Protein AF-A0A135Z8E8-F1 (afdb_monomer_lite)

Structure (mmCIF, N/CA/C/O backbone):
data_AF-A0A135Z8E8-F1
#
_entry.id   AF-A0A135Z8E8-F1
#
loop_
_atom_site.group_PDB
_atom_site.id
_atom_site.type_symbol
_atom_site.label_atom_id
_atom_site.label_alt_id
_atom_site.label_comp_id
_atom_site.label_asym_id
_atom_site.label_entity_id
_atom_site.label_seq_id
_atom_site.pdbx_PDB_ins_code
_atom_site.Cartn_x
_atom_site.Cartn_y
_atom_site.Cartn_z
_atom_site.occupancy
_atom_site.B_iso_or_equiv
_atom_site.auth_seq_id
_atom_site.auth_comp_id
_atom_site.auth_asym_id
_atom_site.auth_atom_id
_atom_site.pdbx_PDB_model_num
ATOM 1 N N . MET A 1 1 ? -2.891 31.749 -14.545 1.00 33.84 1 MET A N 1
ATOM 2 C CA . MET A 1 1 ? -2.845 30.980 -13.281 1.00 33.84 1 MET A CA 1
ATOM 3 C C . MET A 1 1 ? -4.262 30.615 -12.850 1.00 33.84 1 MET A C 1
ATOM 5 O O . MET A 1 1 ? -4.960 31.455 -12.297 1.00 33.84 1 MET A O 1
ATOM 9 N N . ARG A 1 2 ? -4.728 29.398 -13.160 1.00 31.88 2 ARG A N 1
ATOM 10 C CA . ARG A 1 2 ? -5.992 28.871 -12.621 1.00 31.88 2 ARG A CA 1
ATOM 11 C C . ARG A 1 2 ? -5.677 28.228 -11.269 1.00 31.88 2 ARG A C 1
ATOM 13 O O . ARG A 1 2 ? -4.929 27.262 -11.226 1.00 31.88 2 ARG A O 1
ATOM 20 N N . ARG A 1 3 ? -6.196 28.803 -10.180 1.00 38.38 3 ARG A N 1
ATOM 21 C CA . ARG A 1 3 ? -6.158 28.196 -8.841 1.00 38.38 3 ARG A CA 1
ATOM 22 C C . ARG A 1 3 ? -6.888 26.853 -8.917 1.00 38.38 3 ARG A C 1
ATOM 24 O O . ARG A 1 3 ? -8.058 26.842 -9.298 1.00 38.38 3 ARG A O 1
ATOM 31 N N . GLY A 1 4 ? -6.201 25.758 -8.598 1.00 36.84 4 GLY A N 1
ATOM 32 C CA . GLY A 1 4 ? -6.825 24.448 -8.431 1.00 36.84 4 GLY A CA 1
ATOM 33 C C . GLY A 1 4 ? -7.909 24.561 -7.365 1.00 36.84 4 GLY A C 1
ATOM 34 O O . GLY A 1 4 ? -7.619 24.856 -6.207 1.00 36.84 4 GLY A O 1
ATOM 35 N N . LYS A 1 5 ? -9.172 24.434 -7.773 1.00 39.34 5 LYS A N 1
ATOM 36 C CA . LYS A 1 5 ? -10.279 24.309 -6.830 1.00 39.34 5 LYS A CA 1
ATOM 37 C C . LYS A 1 5 ? -10.136 22.938 -6.173 1.00 39.34 5 LYS A C 1
ATOM 39 O O . LYS A 1 5 ? -10.144 21.933 -6.872 1.00 39.34 5 LYS A O 1
ATOM 44 N N . SER A 1 6 ? -9.967 22.926 -4.853 1.00 49.34 6 SER A N 1
ATOM 45 C CA . SER A 1 6 ? -10.049 21.709 -4.046 1.00 49.34 6 SER A CA 1
ATOM 46 C C . SER A 1 6 ? -11.418 21.065 -4.270 1.00 49.34 6 SER A C 1
ATOM 48 O O . SER A 1 6 ? -12.438 21.728 -4.068 1.00 49.34 6 SER A O 1
ATOM 50 N N . LEU A 1 7 ? -11.416 19.791 -4.676 1.00 50.12 7 LEU A N 1
ATOM 51 C CA . LEU A 1 7 ? -12.602 18.944 -4.877 1.00 50.12 7 LEU A CA 1
ATOM 52 C C . LEU A 1 7 ? -13.520 18.904 -3.643 1.00 50.12 7 LEU A C 1
ATOM 54 O O . LEU A 1 7 ? -14.707 18.633 -3.765 1.00 50.12 7 LEU A O 1
ATOM 58 N N . VAL A 1 8 ? -12.979 19.218 -2.464 1.00 50.31 8 VAL A N 1
ATOM 59 C CA . VAL A 1 8 ? -13.638 19.071 -1.163 1.00 50.31 8 VAL A CA 1
ATOM 60 C C . VAL A 1 8 ? -14.646 20.182 -0.866 1.00 50.31 8 VAL A C 1
ATOM 62 O O . VAL A 1 8 ? -15.613 19.958 -0.141 1.00 50.31 8 VAL A O 1
ATOM 65 N N . ARG A 1 9 ? -14.470 21.387 -1.429 1.00 47.66 9 ARG A N 1
ATOM 66 C CA . ARG A 1 9 ? -15.360 22.524 -1.112 1.00 47.66 9 ARG A CA 1
ATOM 67 C C . ARG A 1 9 ? -16.795 22.356 -1.614 1.00 47.66 9 ARG A C 1
ATOM 69 O O . ARG A 1 9 ? -17.671 23.036 -1.092 1.00 47.66 9 ARG A O 1
ATOM 76 N N . ASP A 1 10 ? -17.028 21.434 -2.542 1.00 46.59 10 ASP A N 1
ATOM 77 C CA . ASP A 1 10 ? -18.343 21.187 -3.137 1.00 46.59 10 ASP A CA 1
ATOM 78 C C . ASP A 1 10 ? -19.065 19.962 -2.513 1.00 46.59 10 ASP A C 1
ATOM 80 O O . ASP A 1 10 ? -20.157 19.612 -2.942 1.00 46.59 10 ASP A O 1
ATOM 84 N N . LEU A 1 11 ? -18.490 19.306 -1.487 1.00 51.59 11 LEU A N 1
ATOM 85 C CA . LEU A 1 11 ? -18.976 18.024 -0.925 1.00 51.59 11 LEU A CA 1
ATOM 86 C C . LEU A 1 11 ? -19.927 18.150 0.287 1.00 51.59 11 LEU A C 1
ATOM 88 O O . LEU A 1 11 ? -20.232 17.144 0.928 1.00 51.59 11 LEU A O 1
ATOM 92 N N . GLN A 1 12 ? -20.368 19.359 0.656 1.00 50.09 12 GLN A N 1
ATOM 93 C CA . GLN A 1 12 ? -21.087 19.600 1.921 1.00 50.09 12 GLN A CA 1
ATOM 94 C C . GLN A 1 12 ? -22.598 19.275 1.926 1.00 50.09 12 GLN A C 1
ATOM 96 O O . GLN A 1 12 ? -23.215 19.434 2.978 1.00 50.09 12 GLN A O 1
ATOM 101 N N . ASP A 1 13 ? -23.198 18.770 0.840 1.00 45.06 13 ASP A N 1
ATOM 102 C CA . ASP A 1 13 ? -24.634 18.434 0.823 1.00 45.06 13 ASP A CA 1
ATOM 103 C C . ASP A 1 13 ? -24.931 16.963 1.178 1.00 45.06 13 ASP A C 1
ATOM 105 O O . ASP A 1 13 ? -24.447 16.004 0.572 1.00 45.06 13 ASP A O 1
ATOM 109 N N . SER A 1 14 ? -25.768 16.783 2.200 1.00 52.03 14 SER A N 1
ATOM 110 C CA . SER A 1 14 ? -25.918 15.574 3.026 1.00 52.03 14 SER A CA 1
ATOM 111 C C . SER A 1 14 ? -26.759 14.433 2.428 1.00 52.03 14 SER A C 1
ATOM 113 O O . SER A 1 14 ? -27.106 13.488 3.135 1.00 52.03 14 SER A O 1
ATOM 115 N N . SER A 1 15 ? -27.021 14.455 1.119 1.00 45.88 15 SER A N 1
ATOM 116 C CA . SER A 1 15 ? -27.535 13.290 0.369 1.00 45.88 15 SER A CA 1
ATOM 117 C C . SER A 1 15 ? -26.635 12.887 -0.809 1.00 45.88 15 SER A C 1
ATOM 119 O O . SER A 1 15 ? -26.524 11.697 -1.098 1.00 45.88 15 SER A O 1
ATOM 121 N N . ASP A 1 16 ? -25.882 13.840 -1.372 1.00 50.56 16 ASP A N 1
ATOM 122 C CA . ASP A 1 16 ? -24.877 13.635 -2.428 1.00 50.56 16 ASP A CA 1
ATOM 123 C C . ASP A 1 16 ? -23.461 13.360 -1.887 1.00 50.56 16 ASP A C 1
ATOM 125 O O . ASP A 1 16 ? -22.591 12.880 -2.617 1.00 50.56 16 ASP A O 1
ATOM 129 N N . GLY A 1 17 ? -23.217 13.607 -0.594 1.00 55.50 17 GLY A N 1
ATOM 130 C CA . GLY A 1 17 ? -21.894 13.473 0.021 1.00 55.50 17 GLY A CA 1
ATOM 131 C C . GLY A 1 17 ? -21.268 12.080 -0.118 1.00 55.50 17 GLY A C 1
ATOM 132 O O . GLY A 1 17 ? -20.072 11.974 -0.372 1.00 55.50 17 GLY A O 1
ATOM 133 N N . THR A 1 18 ? -22.049 10.995 -0.031 1.00 68.44 18 THR A N 1
ATOM 134 C CA . THR A 1 18 ? -21.515 9.623 -0.198 1.00 68.44 18 THR A CA 1
ATOM 135 C C . THR A 1 18 ? -21.112 9.325 -1.639 1.00 68.44 18 THR A C 1
ATOM 137 O O . THR A 1 18 ? -20.017 8.819 -1.865 1.00 68.44 18 THR A O 1
ATOM 140 N N . ALA A 1 19 ? -21.939 9.696 -2.621 1.00 78.19 19 ALA A N 1
ATOM 141 C CA . ALA A 1 19 ? -21.622 9.533 -4.040 1.00 78.19 19 ALA A CA 1
ATOM 142 C C . ALA A 1 19 ? -20.406 10.378 -4.449 1.00 78.19 19 ALA A C 1
ATOM 144 O O . ALA A 1 19 ? -19.576 9.957 -5.256 1.00 78.19 19 ALA A O 1
ATOM 145 N N . ALA A 1 20 ? -20.275 11.566 -3.868 1.00 80.94 20 ALA A N 1
ATOM 146 C CA . ALA A 1 20 ? -19.188 12.470 -4.174 1.00 80.94 20 ALA A CA 1
ATOM 147 C C . ALA A 1 20 ? -17.855 12.014 -3.543 1.00 80.94 20 ALA A C 1
ATOM 149 O O . ALA A 1 20 ? -16.837 11.996 -4.239 1.00 80.94 20 ALA A O 1
ATOM 150 N N . TYR A 1 21 ? -17.858 11.521 -2.296 1.00 86.44 21 TYR A N 1
ATOM 151 C CA . TYR A 1 21 ? -16.686 10.850 -1.715 1.00 86.44 21 TYR A CA 1
ATOM 152 C C . TYR A 1 21 ? -16.343 9.534 -2.425 1.00 86.44 21 TYR A C 1
ATOM 154 O O . TYR A 1 21 ? -15.168 9.233 -2.621 1.00 86.44 21 TYR A O 1
ATOM 162 N N . ASP A 1 22 ? -17.340 8.773 -2.879 1.00 86.12 22 ASP A N 1
ATOM 163 C CA . ASP A 1 22 ? -17.128 7.571 -3.690 1.00 86.12 22 ASP A CA 1
ATOM 164 C C . ASP A 1 22 ? -16.413 7.891 -5.005 1.00 86.12 22 ASP A C 1
ATOM 166 O O . ASP A 1 22 ? -15.462 7.202 -5.387 1.00 86.12 22 ASP A O 1
ATOM 170 N N . ASN A 1 23 ? -16.841 8.955 -5.686 1.00 88.38 23 ASN A N 1
ATOM 171 C CA . ASN A 1 23 ? -16.194 9.439 -6.899 1.00 88.38 23 ASN A CA 1
ATOM 172 C C . ASN A 1 23 ? -14.773 9.933 -6.614 1.00 88.38 23 ASN A C 1
ATOM 174 O O . ASN A 1 23 ? -13.852 9.580 -7.349 1.00 88.38 23 ASN A O 1
ATOM 178 N N . ALA A 1 24 ? -14.570 10.688 -5.534 1.00 89.75 24 ALA A N 1
ATOM 179 C CA . ALA A 1 24 ? -13.242 11.137 -5.126 1.00 89.75 24 ALA A CA 1
ATOM 180 C C . ALA A 1 24 ? -12.312 9.950 -4.806 1.00 89.75 24 ALA A C 1
ATOM 182 O O . ALA A 1 24 ? -11.177 9.920 -5.273 1.00 89.75 24 ALA A O 1
ATOM 183 N N . ALA A 1 25 ? -12.805 8.904 -4.136 1.00 92.06 25 ALA A N 1
ATOM 184 C CA . ALA A 1 25 ? -12.046 7.675 -3.901 1.00 92.06 25 ALA A CA 1
ATOM 185 C C . ALA A 1 25 ? -11.690 6.941 -5.209 1.00 92.06 25 ALA A C 1
ATOM 187 O O . ALA A 1 25 ? -10.600 6.382 -5.345 1.00 92.06 25 ALA A O 1
ATOM 188 N N . LEU A 1 26 ? -12.580 6.945 -6.208 1.0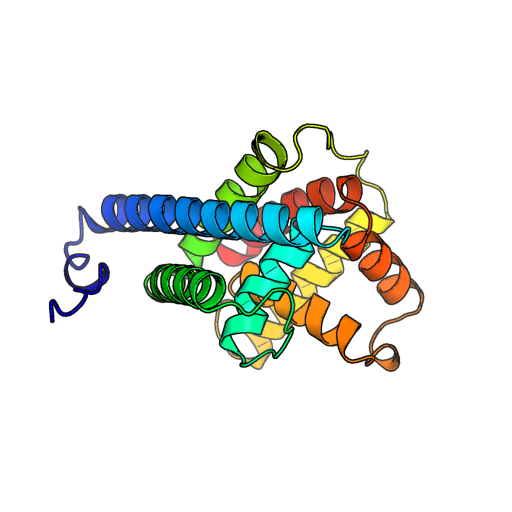0 91.75 26 LEU A N 1
ATOM 189 C CA . LEU A 1 26 ? -12.280 6.393 -7.534 1.00 91.75 26 LEU A CA 1
ATOM 190 C C . LEU A 1 26 ? -11.184 7.180 -8.264 1.00 91.75 26 LEU A C 1
ATOM 192 O O . LEU A 1 26 ? -10.358 6.557 -8.941 1.00 91.75 26 LEU A O 1
ATOM 196 N N . VAL A 1 27 ? -11.187 8.511 -8.132 1.00 91.56 27 VAL A N 1
ATOM 197 C CA . VAL A 1 27 ? -10.158 9.405 -8.684 1.00 91.56 27 VAL A CA 1
ATOM 198 C C . VAL A 1 27 ? -8.823 9.170 -7.982 1.00 91.56 27 VAL A C 1
ATOM 200 O O . VAL A 1 27 ? -7.858 8.836 -8.662 1.00 91.56 27 VAL A O 1
ATOM 203 N N . ALA A 1 28 ? -8.787 9.173 -6.648 1.00 92.62 28 ALA A N 1
ATOM 204 C CA . ALA A 1 28 ? -7.579 8.865 -5.882 1.00 92.62 28 ALA A CA 1
ATOM 205 C C . ALA A 1 28 ? -7.006 7.482 -6.251 1.00 92.62 28 ALA A C 1
ATOM 207 O O . ALA A 1 28 ? -5.808 7.317 -6.463 1.00 92.62 28 ALA A O 1
ATOM 208 N N . ALA A 1 29 ? -7.861 6.469 -6.433 1.00 93.75 29 ALA A N 1
ATOM 209 C CA . ALA A 1 29 ? -7.421 5.142 -6.869 1.00 93.75 29 ALA A CA 1
ATOM 210 C C . ALA A 1 29 ? -6.918 5.108 -8.323 1.00 93.75 29 ALA A C 1
ATOM 212 O O . ALA A 1 29 ? -6.194 4.186 -8.704 1.00 93.75 29 ALA A O 1
ATOM 213 N N . LYS A 1 30 ? -7.347 6.042 -9.178 1.00 92.81 30 LYS A N 1
ATOM 214 C CA . LYS A 1 30 ? -6.798 6.204 -10.529 1.00 92.81 30 LYS A CA 1
ATOM 215 C C . LYS A 1 30 ? -5.418 6.853 -10.452 1.00 92.81 30 LYS A C 1
ATOM 217 O O . LYS A 1 30 ? -4.498 6.338 -11.076 1.00 92.81 30 LYS A O 1
ATOM 222 N N . ASP A 1 31 ? -5.276 7.895 -9.650 1.00 91.69 31 ASP A N 1
ATOM 223 C CA . ASP A 1 31 ? -4.019 8.617 -9.459 1.00 91.69 31 ASP A CA 1
ATOM 224 C C . ASP A 1 31 ? -2.943 7.725 -8.817 1.00 91.69 31 ASP A C 1
ATOM 226 O O . ASP A 1 31 ? -1.803 7.699 -9.273 1.00 91.69 31 ASP A O 1
ATOM 230 N N . ALA A 1 32 ? -3.318 6.871 -7.858 1.00 93.50 32 ALA A N 1
ATOM 231 C CA . ALA A 1 32 ? -2.431 5.838 -7.311 1.00 93.50 32 ALA A CA 1
ATOM 232 C C . ALA A 1 32 ? -1.933 4.850 -8.377 1.00 93.50 32 ALA A C 1
ATOM 234 O O . ALA A 1 32 ? -0.792 4.392 -8.330 1.00 93.50 32 ALA A O 1
ATOM 235 N N . MET A 1 33 ? -2.774 4.524 -9.362 1.00 94.94 33 MET A N 1
ATOM 236 C CA . MET A 1 33 ? -2.390 3.651 -10.473 1.00 94.94 33 MET A CA 1
ATOM 237 C C . MET A 1 33 ? -1.537 4.364 -11.524 1.00 94.94 33 MET A C 1
ATOM 239 O O . MET A 1 33 ? -0.687 3.725 -12.144 1.00 94.94 33 MET A O 1
ATOM 243 N N . GLU A 1 34 ? -1.750 5.661 -11.730 1.00 93.44 34 GLU A N 1
ATOM 244 C CA . GLU A 1 34 ? -0.889 6.501 -12.565 1.00 93.44 34 GLU A CA 1
ATOM 245 C C . GLU A 1 34 ? 0.517 6.573 -11.962 1.00 93.44 34 GLU A C 1
ATOM 247 O O . GLU A 1 34 ? 1.488 6.244 -12.642 1.00 93.44 34 GLU A O 1
ATOM 252 N N . PHE A 1 35 ? 0.613 6.830 -10.653 1.00 92.06 35 PHE A N 1
ATOM 253 C CA . PHE A 1 35 ? 1.878 6.779 -9.921 1.00 92.06 35 PHE A CA 1
ATOM 254 C C . PHE A 1 35 ? 2.548 5.402 -10.020 1.00 92.06 35 PHE A C 1
ATOM 256 O O . PHE A 1 35 ? 3.727 5.306 -10.342 1.00 92.06 35 PHE A O 1
ATOM 263 N N . ALA A 1 36 ? 1.799 4.314 -9.819 1.00 94.19 36 ALA A N 1
ATOM 264 C CA . ALA A 1 36 ? 2.328 2.955 -9.953 1.00 94.19 36 ALA A CA 1
ATOM 265 C C . ALA A 1 36 ? 2.892 2.649 -11.346 1.00 94.19 36 ALA A C 1
ATOM 267 O O . ALA A 1 36 ? 3.912 1.971 -11.461 1.00 94.19 36 ALA A O 1
ATOM 268 N N . SER A 1 37 ? 2.220 3.134 -12.392 1.00 94.50 37 SER A N 1
ATOM 269 C CA . SER A 1 37 ? 2.663 2.959 -13.779 1.00 94.50 37 SER A CA 1
ATOM 270 C C . SER A 1 37 ? 3.961 3.721 -14.020 1.00 94.50 37 SER A C 1
ATOM 272 O O . SER A 1 37 ? 4.917 3.151 -14.535 1.00 94.50 37 SER A O 1
ATOM 274 N N . TYR A 1 38 ? 4.027 4.965 -13.540 1.00 91.88 38 TYR A N 1
ATOM 275 C CA . TYR A 1 38 ? 5.238 5.773 -13.594 1.00 91.88 38 TYR A CA 1
ATOM 276 C C . TYR A 1 38 ? 6.418 5.090 -12.877 1.00 91.88 38 TYR A C 1
ATOM 278 O O . TYR A 1 38 ? 7.497 4.949 -13.451 1.00 91.88 38 TYR A O 1
ATOM 286 N N . ILE A 1 39 ? 6.213 4.605 -11.644 1.00 91.19 39 ILE A N 1
ATOM 287 C CA . ILE A 1 39 ? 7.252 3.899 -10.877 1.00 91.19 39 ILE A CA 1
ATOM 288 C C . ILE A 1 39 ? 7.733 2.652 -11.615 1.00 91.19 39 ILE A C 1
ATOM 290 O O . ILE A 1 39 ? 8.938 2.429 -11.700 1.00 91.19 39 ILE A O 1
ATOM 294 N N . LYS A 1 40 ? 6.814 1.855 -12.175 1.00 93.19 40 LYS A N 1
ATOM 295 C CA . LYS A 1 40 ? 7.177 0.698 -12.999 1.00 93.19 40 LYS A CA 1
ATOM 296 C C . LYS A 1 40 ? 8.103 1.117 -14.140 1.00 93.19 40 LYS A C 1
ATOM 298 O O . LYS A 1 40 ? 9.164 0.519 -14.287 1.00 93.19 40 LYS A O 1
ATOM 303 N N . ASP A 1 41 ? 7.727 2.129 -14.915 1.00 92.38 41 ASP A N 1
ATOM 304 C CA . ASP A 1 41 ? 8.478 2.518 -16.110 1.00 92.38 41 ASP A CA 1
ATOM 305 C C . ASP A 1 41 ? 9.883 3.039 -15.751 1.00 92.38 41 ASP A C 1
ATOM 307 O O . ASP A 1 41 ? 10.865 2.656 -16.389 1.00 92.38 41 ASP A O 1
ATOM 311 N N . VAL A 1 42 ? 10.011 3.836 -14.683 1.00 89.06 42 VAL A N 1
ATOM 312 C CA . VAL A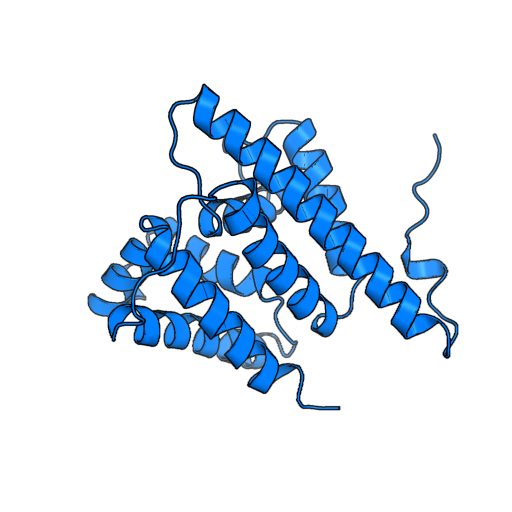 1 42 ? 11.316 4.299 -14.168 1.00 89.06 42 VAL A CA 1
ATOM 313 C C . VAL A 1 42 ? 12.182 3.135 -13.689 1.00 89.06 42 VAL A C 1
ATOM 315 O O . VAL A 1 42 ? 13.375 3.066 -14.008 1.00 89.06 42 VAL A O 1
ATOM 318 N N . CYS A 1 43 ? 11.600 2.211 -12.924 1.00 90.12 43 CYS A N 1
ATOM 319 C CA . CYS A 1 43 ? 12.313 1.045 -12.420 1.00 90.12 43 CYS A CA 1
ATOM 320 C C . CYS A 1 43 ? 12.752 0.113 -13.556 1.00 90.12 43 CYS A C 1
ATOM 322 O O . CYS A 1 43 ? 13.889 -0.349 -13.540 1.00 90.12 43 CYS A O 1
ATOM 324 N N . GLU A 1 44 ? 11.913 -0.118 -14.568 1.00 91.75 44 GLU A N 1
ATOM 325 C CA . GLU A 1 44 ? 12.270 -0.918 -15.745 1.00 91.75 44 GLU A CA 1
ATOM 326 C C . GLU A 1 44 ? 13.423 -0.286 -16.534 1.00 91.75 44 GLU A C 1
ATOM 328 O O . GLU A 1 44 ? 14.383 -0.978 -16.873 1.00 91.75 44 GLU A O 1
ATOM 333 N N . GLN A 1 45 ? 13.386 1.032 -16.763 1.00 90.44 45 GLN A N 1
ATOM 334 C CA . GLN A 1 45 ? 14.471 1.757 -17.439 1.00 90.44 45 GLN A CA 1
ATOM 335 C C . GLN A 1 45 ? 15.793 1.701 -16.663 1.00 90.44 45 GLN A C 1
ATOM 337 O O . GLN A 1 45 ? 16.868 1.705 -17.263 1.00 90.44 45 GLN A O 1
ATOM 342 N N . SER A 1 46 ? 15.710 1.619 -15.334 1.00 87.75 46 SER A N 1
ATOM 343 C CA . SER A 1 46 ? 16.864 1.599 -14.428 1.00 87.75 46 SER A CA 1
ATOM 344 C C . SER A 1 46 ? 17.277 0.186 -13.996 1.00 87.75 46 SER A C 1
ATOM 346 O O . SER A 1 46 ? 18.182 0.040 -13.176 1.00 87.75 46 SER A O 1
ATOM 348 N N . ASN A 1 47 ? 16.626 -0.860 -14.524 1.00 88.56 47 ASN A N 1
ATOM 349 C CA . ASN A 1 47 ? 16.810 -2.261 -14.123 1.00 88.56 47 ASN A CA 1
ATOM 350 C C . ASN A 1 47 ? 16.696 -2.481 -12.597 1.00 88.56 47 ASN A C 1
ATOM 352 O O . ASN A 1 47 ? 17.460 -3.232 -11.986 1.00 88.56 47 ASN A O 1
ATOM 356 N N . MET A 1 48 ? 15.744 -1.790 -11.975 1.00 88.25 48 MET A N 1
ATOM 357 C CA . MET A 1 48 ? 15.435 -1.867 -10.553 1.00 88.25 48 MET A CA 1
ATOM 358 C C . MET A 1 48 ? 14.161 -2.687 -10.318 1.00 88.25 48 MET A C 1
ATOM 360 O O . MET A 1 48 ? 13.244 -2.666 -11.142 1.00 88.25 48 MET A O 1
ATOM 364 N N . PRO A 1 49 ? 14.057 -3.399 -9.182 1.00 89.38 49 PRO A N 1
ATOM 365 C CA . PRO A 1 49 ? 12.818 -4.066 -8.818 1.00 89.38 49 PRO A CA 1
ATOM 366 C C . PRO A 1 49 ? 11.721 -3.038 -8.521 1.00 89.38 49 PRO A C 1
ATOM 368 O O . PRO A 1 49 ? 11.964 -2.026 -7.866 1.00 89.38 49 PRO A O 1
ATOM 371 N N . TYR A 1 50 ? 10.496 -3.340 -8.946 1.00 91.88 50 TYR A N 1
ATOM 372 C CA . TYR A 1 50 ? 9.295 -2.591 -8.591 1.00 91.88 50 TYR A CA 1
ATOM 373 C C . TYR A 1 50 ? 8.233 -3.540 -8.043 1.00 91.88 50 TYR A C 1
ATOM 375 O O . TYR A 1 50 ? 8.137 -4.697 -8.456 1.00 91.88 50 TYR A O 1
ATOM 383 N N . ASN A 1 51 ? 7.454 -3.060 -7.076 1.00 94.44 51 ASN A N 1
ATOM 384 C CA . ASN A 1 51 ? 6.372 -3.823 -6.468 1.00 94.44 51 ASN A CA 1
ATOM 385 C C . ASN A 1 51 ? 5.371 -2.910 -5.739 1.00 94.44 51 ASN A C 1
ATOM 387 O O . ASN A 1 51 ? 5.605 -1.704 -5.599 1.00 94.44 51 ASN A O 1
ATOM 391 N N . ALA A 1 52 ? 4.239 -3.466 -5.300 1.00 95.00 52 ALA A N 1
ATOM 392 C CA . ALA A 1 52 ? 3.140 -2.681 -4.733 1.00 95.00 52 ALA A CA 1
ATOM 393 C C . ALA A 1 52 ? 3.553 -1.964 -3.440 1.00 95.00 52 ALA A C 1
ATOM 395 O O . ALA A 1 52 ? 3.231 -0.793 -3.247 1.00 95.00 52 ALA A O 1
ATOM 396 N N . VAL A 1 53 ? 4.310 -2.646 -2.577 1.00 94.94 53 VAL A N 1
ATOM 397 C CA . VAL A 1 53 ? 4.765 -2.101 -1.290 1.00 94.94 53 VAL A CA 1
ATOM 398 C C . VAL A 1 53 ? 5.766 -0.968 -1.496 1.00 94.94 53 VAL A C 1
ATOM 400 O O . VAL A 1 53 ? 5.617 0.092 -0.895 1.00 94.94 53 VAL A O 1
ATOM 403 N N . LEU A 1 54 ? 6.734 -1.150 -2.399 1.00 91.69 54 LEU A N 1
ATOM 404 C CA . LEU A 1 54 ? 7.674 -0.102 -2.794 1.00 91.69 54 LEU A CA 1
ATOM 405 C C . LEU A 1 54 ? 6.939 1.107 -3.379 1.00 91.69 54 LEU A C 1
ATOM 407 O O . LEU A 1 54 ? 7.263 2.237 -3.036 1.00 91.69 54 LEU A O 1
ATOM 411 N N . THR A 1 55 ? 5.922 0.876 -4.212 1.00 92.69 55 THR A N 1
ATOM 412 C CA . THR A 1 55 ? 5.101 1.954 -4.783 1.00 92.69 55 THR A CA 1
ATOM 413 C C . THR A 1 55 ? 4.450 2.792 -3.681 1.00 92.69 55 THR A C 1
ATOM 415 O O . THR A 1 55 ? 4.550 4.015 -3.702 1.00 92.69 55 THR A O 1
ATOM 418 N N . VAL A 1 56 ? 3.832 2.147 -2.685 1.00 92.31 56 VAL A N 1
ATOM 419 C CA . VAL A 1 56 ? 3.209 2.840 -1.543 1.00 92.31 56 VAL A CA 1
ATOM 420 C C . VAL A 1 56 ? 4.248 3.564 -0.686 1.00 92.31 56 VAL A C 1
ATOM 422 O O . VAL A 1 56 ? 4.013 4.694 -0.267 1.00 92.31 56 VAL A O 1
ATOM 425 N N . TYR A 1 57 ? 5.403 2.941 -0.442 1.00 91.12 57 TYR A N 1
ATOM 426 C CA . TYR A 1 57 ? 6.496 3.569 0.296 1.00 91.12 57 TYR A CA 1
ATOM 427 C C . TYR A 1 57 ? 6.982 4.848 -0.398 1.00 91.12 57 TYR A C 1
ATOM 429 O O . TYR A 1 57 ? 7.021 5.903 0.230 1.00 91.12 57 TYR A O 1
ATOM 437 N N . LEU A 1 58 ? 7.295 4.769 -1.694 1.00 87.44 58 LEU A N 1
ATOM 438 C CA . LEU A 1 58 ? 7.817 5.893 -2.475 1.00 87.44 58 LEU A CA 1
ATOM 439 C C . LEU A 1 58 ? 6.806 7.029 -2.604 1.00 87.44 58 LEU A C 1
ATOM 441 O O . LEU A 1 58 ? 7.193 8.191 -2.533 1.00 87.44 58 LEU A O 1
ATOM 445 N N . MET A 1 59 ? 5.522 6.696 -2.744 1.00 86.00 59 MET A N 1
ATOM 446 C CA . MET A 1 59 ? 4.440 7.678 -2.785 1.00 86.00 59 MET A CA 1
ATOM 447 C C . MET A 1 59 ? 4.485 8.610 -1.569 1.00 86.00 59 MET A C 1
ATOM 449 O O . MET A 1 59 ? 4.408 9.825 -1.727 1.00 86.00 59 MET A O 1
ATOM 453 N N . THR A 1 60 ? 4.657 8.050 -0.370 1.00 81.75 60 THR A N 1
ATOM 454 C CA . THR A 1 60 ? 4.704 8.827 0.875 1.00 81.75 60 THR A CA 1
ATOM 455 C C . THR A 1 60 ? 6.086 9.445 1.123 1.00 81.75 60 THR A C 1
ATOM 457 O O . THR A 1 60 ? 6.186 10.587 1.566 1.00 81.75 60 THR A O 1
ATOM 460 N N . GLU A 1 61 ? 7.168 8.731 0.802 1.00 83.19 61 GLU A N 1
ATOM 461 C CA . GLU A 1 61 ? 8.548 9.199 1.003 1.00 83.19 61 GLU A CA 1
ATOM 462 C C . GLU A 1 61 ? 8.878 10.438 0.150 1.00 83.19 61 GLU A C 1
ATOM 464 O O . GLU A 1 61 ? 9.560 11.355 0.615 1.00 83.19 61 GLU A O 1
ATOM 469 N N . MET A 1 62 ? 8.352 10.522 -1.077 1.00 77.50 62 MET A N 1
ATOM 470 C CA . MET A 1 62 ? 8.542 11.689 -1.951 1.00 77.50 62 MET A CA 1
ATOM 471 C C . MET A 1 62 ? 7.986 12.986 -1.353 1.00 77.50 62 MET A C 1
ATOM 473 O O . MET A 1 62 ? 8.539 14.060 -1.595 1.00 77.50 62 MET A O 1
ATOM 477 N N . LEU A 1 63 ? 6.923 12.895 -0.555 1.00 68.62 63 LEU A N 1
ATOM 478 C CA . LEU A 1 63 ? 6.305 14.040 0.119 1.00 68.62 63 LEU A CA 1
ATOM 479 C C . LEU A 1 63 ? 7.131 14.490 1.322 1.00 68.62 63 LEU A C 1
ATOM 481 O O . LEU A 1 63 ? 7.214 15.679 1.615 1.00 68.62 63 LEU A O 1
ATOM 485 N N . ASN A 1 64 ? 7.792 13.538 1.981 1.00 69.94 64 ASN A N 1
ATOM 486 C CA . ASN A 1 64 ? 8.646 13.782 3.140 1.00 69.94 64 ASN A CA 1
ATOM 487 C C . ASN A 1 64 ? 10.047 14.295 2.760 1.00 69.94 64 ASN A C 1
ATOM 489 O O . ASN A 1 64 ? 10.933 14.371 3.610 1.00 69.94 64 ASN A O 1
ATOM 493 N N . GLY A 1 65 ? 10.256 14.679 1.496 1.00 64.75 65 GLY A N 1
ATOM 494 C CA . GLY A 1 65 ? 11.525 15.228 1.019 1.00 64.75 65 GLY A CA 1
ATOM 495 C C . GLY A 1 65 ? 12.590 14.171 0.720 1.00 64.75 65 GLY A C 1
ATOM 496 O O . GLY A 1 65 ? 13.775 14.507 0.678 1.00 64.75 65 GLY A O 1
ATOM 497 N N . GLY A 1 66 ? 12.188 12.915 0.492 1.00 63.72 66 GLY A N 1
ATOM 498 C CA . GLY A 1 66 ? 13.082 11.851 0.046 1.00 63.72 66 GLY A CA 1
ATOM 499 C C . GLY A 1 66 ? 13.820 12.213 -1.252 1.00 63.72 66 GLY A C 1
ATOM 500 O O . GLY A 1 66 ? 13.221 12.612 -2.256 1.00 63.72 66 GLY A O 1
ATOM 501 N N . ASN A 1 67 ? 15.145 12.064 -1.240 1.00 58.50 67 ASN A N 1
ATOM 502 C CA . ASN A 1 67 ? 16.048 12.475 -2.324 1.00 58.50 67 ASN A CA 1
ATOM 503 C C . ASN A 1 67 ? 16.556 11.291 -3.170 1.00 58.50 67 ASN A C 1
ATOM 505 O O . ASN A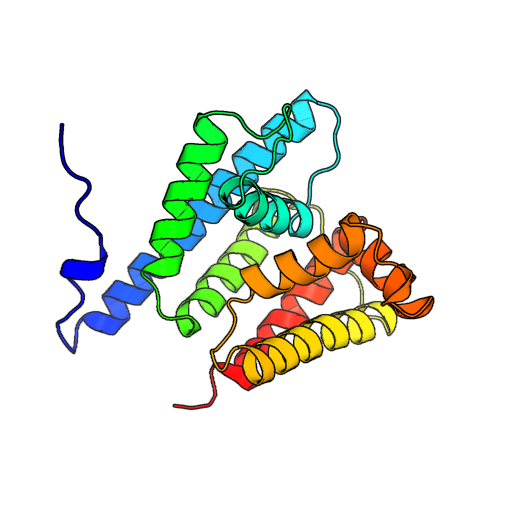 1 67 ? 17.730 11.255 -3.542 1.00 58.50 67 ASN A O 1
ATOM 509 N N . ASP A 1 68 ? 15.695 10.323 -3.497 1.00 63.91 68 ASP A N 1
ATOM 510 C CA . ASP A 1 68 ? 16.064 9.296 -4.477 1.00 63.91 68 ASP A CA 1
ATOM 511 C C . ASP A 1 68 ? 16.145 9.925 -5.878 1.00 63.91 68 ASP A C 1
ATOM 513 O O . ASP A 1 68 ? 15.131 10.202 -6.512 1.00 63.91 68 ASP A O 1
ATOM 517 N N . GLN A 1 69 ? 17.360 10.196 -6.359 1.00 59.50 69 GLN A N 1
ATOM 518 C CA . GLN A 1 69 ? 17.582 10.908 -7.623 1.00 59.50 69 GLN A CA 1
ATOM 519 C C . GLN A 1 69 ? 17.051 10.162 -8.852 1.00 59.50 69 GLN A C 1
ATOM 521 O O . GLN A 1 69 ? 16.810 10.800 -9.875 1.00 59.50 69 GLN A O 1
ATOM 526 N N . VAL A 1 70 ? 16.866 8.840 -8.765 1.00 59.03 70 VAL A N 1
ATOM 527 C CA . VAL A 1 70 ? 16.366 8.030 -9.883 1.00 59.03 70 VAL A CA 1
ATOM 528 C C . VAL A 1 70 ? 14.853 8.182 -10.021 1.00 59.03 70 VAL A C 1
ATOM 530 O O . VAL A 1 70 ? 14.326 8.186 -11.131 1.00 59.03 70 VAL A O 1
ATOM 533 N N . ILE A 1 71 ? 14.148 8.353 -8.901 1.00 67.62 71 ILE A N 1
ATOM 534 C CA . ILE A 1 71 ? 12.685 8.279 -8.859 1.00 67.62 71 ILE A CA 1
ATOM 535 C C . ILE A 1 71 ? 12.043 9.657 -8.606 1.00 67.62 71 ILE A C 1
ATOM 537 O O . ILE A 1 71 ? 10.950 9.932 -9.100 1.00 67.62 71 ILE A O 1
ATOM 541 N N . SER A 1 72 ? 12.729 10.568 -7.912 1.00 68.69 72 SER A N 1
ATOM 542 C CA . SER A 1 72 ? 12.238 11.897 -7.511 1.00 68.69 72 SER A CA 1
ATOM 543 C C . SER A 1 72 ? 12.294 12.947 -8.635 1.00 68.69 72 SER A C 1
ATOM 545 O O . SER A 1 72 ? 12.826 14.047 -8.448 1.00 68.69 72 SER A O 1
ATOM 547 N N . THR A 1 73 ? 11.724 12.638 -9.802 1.00 76.19 73 THR A N 1
ATOM 548 C CA . THR A 1 73 ? 11.550 13.610 -10.897 1.00 76.19 73 THR A CA 1
ATOM 549 C C . THR A 1 73 ? 10.435 14.621 -10.575 1.00 76.19 73 THR A C 1
ATOM 551 O O . THR A 1 73 ? 9.600 14.366 -9.701 1.00 76.19 73 THR A O 1
ATOM 554 N N . PRO A 1 74 ? 10.378 15.779 -11.265 1.00 80.88 74 PRO A N 1
ATOM 555 C CA . PRO A 1 74 ? 9.270 16.724 -11.108 1.00 80.88 74 PRO A CA 1
ATOM 556 C C . PRO A 1 74 ? 7.899 16.098 -11.395 1.00 80.88 74 PRO A C 1
ATOM 558 O O . PRO A 1 74 ? 6.957 16.335 -10.652 1.00 80.88 74 PRO A O 1
ATOM 561 N N . GLU A 1 75 ? 7.806 15.248 -12.419 1.00 81.38 75 GLU A N 1
ATOM 562 C CA . GLU A 1 75 ? 6.562 14.565 -12.790 1.00 81.38 75 GLU A CA 1
ATOM 563 C C . GLU A 1 75 ? 6.105 13.587 -11.699 1.00 81.38 75 GLU A C 1
ATOM 565 O O . GLU A 1 75 ? 4.945 13.610 -11.291 1.00 81.38 75 GLU A O 1
ATOM 570 N N . ALA A 1 76 ? 7.030 12.798 -11.140 1.00 79.62 76 ALA A N 1
ATOM 571 C CA . ALA A 1 76 ? 6.735 11.894 -10.029 1.00 79.62 76 ALA A CA 1
ATOM 572 C C . ALA A 1 76 ? 6.223 12.652 -8.796 1.00 79.62 76 ALA A C 1
ATOM 574 O O . ALA A 1 76 ? 5.254 12.235 -8.159 1.00 79.62 76 ALA A O 1
ATOM 575 N N . LYS A 1 77 ? 6.858 13.790 -8.482 1.00 81.81 77 LYS A N 1
ATOM 576 C CA . LYS A 1 77 ? 6.461 14.663 -7.371 1.00 81.81 77 LYS A CA 1
ATOM 577 C C . LYS A 1 77 ? 5.089 15.282 -7.596 1.00 81.81 77 LYS A C 1
ATOM 579 O O . LYS A 1 77 ? 4.307 15.335 -6.649 1.00 81.81 77 LYS A O 1
ATOM 584 N N . ASP A 1 78 ? 4.779 15.715 -8.813 1.00 85.56 78 ASP A N 1
ATOM 585 C CA . ASP A 1 78 ? 3.472 16.285 -9.144 1.00 85.56 78 ASP A CA 1
ATOM 586 C C . ASP A 1 78 ? 2.357 15.240 -8.990 1.00 85.56 78 ASP A C 1
ATOM 588 O O . ASP A 1 78 ? 1.336 15.523 -8.356 1.00 85.56 78 ASP A O 1
ATOM 592 N N . ILE A 1 79 ? 2.568 14.012 -9.484 1.00 83.50 79 ILE A N 1
ATOM 593 C CA . ILE A 1 79 ? 1.607 12.906 -9.333 1.00 83.50 79 ILE A CA 1
ATOM 594 C C . ILE A 1 79 ? 1.442 12.530 -7.851 1.00 83.50 79 ILE A C 1
ATOM 596 O O . ILE A 1 79 ? 0.312 12.432 -7.368 1.00 83.50 79 ILE A O 1
ATOM 600 N N . ALA A 1 80 ? 2.543 12.368 -7.108 1.00 84.19 80 ALA A N 1
ATOM 601 C CA . ALA A 1 80 ? 2.501 12.055 -5.677 1.00 84.19 80 ALA A CA 1
ATOM 602 C C . ALA A 1 80 ? 1.789 13.153 -4.868 1.00 84.19 80 ALA A C 1
ATOM 604 O O . ALA A 1 80 ? 0.950 12.859 -4.015 1.00 84.19 80 ALA A O 1
ATOM 605 N N . THR A 1 81 ? 2.061 14.426 -5.173 1.00 84.81 81 THR A N 1
ATOM 606 C CA . THR A 1 81 ? 1.410 15.576 -4.526 1.00 84.81 81 THR A CA 1
ATOM 607 C C . THR A 1 81 ? -0.089 15.584 -4.806 1.00 84.81 81 THR A C 1
ATOM 609 O O . THR A 1 81 ? -0.888 15.777 -3.892 1.00 84.81 81 THR A O 1
ATOM 612 N N . LYS A 1 82 ? -0.493 15.350 -6.060 1.00 86.06 82 LYS A N 1
ATOM 613 C CA . LYS A 1 82 ? -1.906 15.274 -6.447 1.00 86.06 82 LYS A CA 1
ATOM 614 C C . LYS A 1 82 ? -2.635 14.167 -5.683 1.00 86.06 82 LYS A C 1
ATOM 616 O O . LYS A 1 82 ? -3.644 14.440 -5.044 1.00 86.06 82 LYS A O 1
ATOM 621 N N . LEU A 1 83 ? -2.074 12.960 -5.676 1.00 84.81 83 LEU A N 1
ATOM 622 C CA . LEU A 1 83 ? -2.636 11.813 -4.968 1.00 84.81 83 LEU A CA 1
ATOM 623 C C . LEU A 1 83 ? -2.754 12.051 -3.459 1.00 84.81 83 LEU A C 1
ATOM 625 O O . LEU A 1 83 ? -3.736 11.655 -2.839 1.00 84.81 83 LEU A O 1
ATOM 629 N N . THR A 1 84 ? -1.774 12.727 -2.870 1.00 81.44 84 THR A N 1
ATOM 630 C CA . THR A 1 84 ? -1.801 13.082 -1.447 1.00 81.44 84 THR A CA 1
ATOM 631 C C . THR A 1 84 ? -2.916 14.059 -1.144 1.00 81.44 84 THR A C 1
ATOM 633 O O . THR A 1 84 ? -3.685 13.816 -0.225 1.00 81.44 84 THR A O 1
ATOM 636 N N . ASN A 1 85 ? -3.061 15.115 -1.947 1.00 84.38 85 ASN A N 1
ATOM 637 C CA . ASN A 1 85 ? -4.158 16.067 -1.786 1.00 84.38 85 ASN A CA 1
ATOM 638 C C . ASN A 1 85 ? -5.526 15.379 -1.920 1.00 84.38 85 ASN A C 1
ATOM 640 O O . ASN A 1 85 ? -6.457 15.703 -1.181 1.00 84.38 85 ASN A O 1
ATOM 644 N N . ASP A 1 86 ? -5.645 14.426 -2.847 1.00 84.56 86 ASP A N 1
ATOM 645 C CA . ASP A 1 86 ? -6.865 13.644 -3.030 1.00 84.56 86 ASP A CA 1
ATOM 646 C C . ASP A 1 86 ? -7.144 12.735 -1.824 1.00 84.56 86 ASP A C 1
ATOM 648 O O . ASP A 1 86 ? -8.292 12.629 -1.402 1.00 84.56 86 ASP A O 1
ATOM 652 N N . LEU A 1 87 ? -6.115 12.120 -1.232 1.00 86.38 87 LEU A N 1
ATOM 653 C CA . LEU A 1 87 ? -6.243 11.331 -0.003 1.00 86.38 87 LEU A CA 1
ATOM 654 C C . LEU A 1 87 ? -6.554 12.211 1.218 1.00 86.38 87 LEU A C 1
ATOM 656 O O . LEU A 1 87 ? -7.472 11.901 1.958 1.00 86.38 87 LEU A O 1
ATOM 660 N N . GLU A 1 88 ? -5.866 13.332 1.428 1.00 84.56 88 GLU A N 1
ATOM 661 C CA . GLU A 1 88 ? -6.126 14.251 2.551 1.00 84.56 88 GLU A CA 1
ATOM 662 C C . GLU A 1 88 ? -7.543 14.841 2.523 1.00 84.56 88 GLU A C 1
ATOM 664 O O . GLU A 1 88 ? -8.119 15.150 3.567 1.00 84.56 88 GLU A O 1
ATOM 669 N N . GLY A 1 89 ? -8.119 14.989 1.328 1.00 83.00 89 GLY A N 1
ATOM 670 C CA . GLY A 1 89 ? -9.501 15.419 1.144 1.00 83.00 89 GLY A CA 1
ATOM 671 C C . GLY A 1 89 ? -10.551 14.348 1.453 1.00 83.00 89 GLY A C 1
ATOM 672 O O . GLY A 1 89 ? -11.743 14.663 1.487 1.00 83.00 89 GLY A O 1
ATOM 673 N N . LEU A 1 90 ? -10.138 13.096 1.667 1.00 87.31 90 LEU A N 1
ATOM 674 C CA . LEU A 1 90 ? -11.018 11.971 1.946 1.00 87.31 90 LEU A CA 1
ATOM 675 C C . LEU A 1 90 ? -11.031 11.638 3.445 1.00 87.31 90 LEU A C 1
ATOM 677 O O . LEU A 1 90 ? -9.996 11.627 4.109 1.00 87.31 90 LEU A O 1
ATOM 681 N N . PRO A 1 91 ? -12.195 11.279 4.011 1.00 87.94 91 PRO A N 1
ATOM 682 C CA . PRO A 1 91 ? -12.221 10.598 5.297 1.00 87.94 91 PRO A CA 1
ATOM 683 C C . PRO A 1 91 ? -11.415 9.293 5.222 1.00 87.94 91 PRO A C 1
ATOM 685 O O . PRO A 1 91 ? -11.541 8.553 4.245 1.00 87.94 91 PRO A O 1
ATOM 688 N N . VAL A 1 92 ? -10.667 8.962 6.282 1.00 85.88 92 VAL A N 1
ATOM 689 C CA . VAL A 1 92 ? -9.801 7.762 6.364 1.00 85.88 92 VAL A CA 1
ATOM 690 C C . VAL A 1 92 ? -10.537 6.477 5.973 1.00 85.88 92 VAL A C 1
ATOM 692 O O . VAL A 1 92 ? -9.977 5.605 5.312 1.00 85.88 92 VAL A O 1
ATOM 695 N N . PHE A 1 93 ? -11.826 6.391 6.293 1.00 85.38 93 PHE A N 1
ATOM 696 C CA . PHE A 1 93 ? -12.708 5.320 5.843 1.00 85.38 93 PHE A CA 1
ATOM 697 C C . PHE A 1 93 ? -12.632 5.053 4.321 1.00 85.38 93 PHE A C 1
ATOM 699 O O . PHE A 1 93 ? -12.521 3.908 3.882 1.00 85.38 93 PHE A O 1
ATOM 706 N N . TYR A 1 94 ? -12.617 6.101 3.496 1.00 91.12 94 TYR A N 1
ATOM 707 C CA . TYR A 1 94 ? -12.499 5.976 2.042 1.00 91.12 94 TYR A CA 1
ATOM 708 C C . TYR A 1 94 ? -11.097 5.560 1.597 1.00 91.12 94 TYR A C 1
ATOM 710 O O . TYR A 1 94 ? -10.961 4.989 0.515 1.00 91.12 94 TYR A O 1
ATOM 718 N N . HIS A 1 95 ? -10.062 5.739 2.422 1.00 93.00 95 HIS A N 1
ATOM 719 C CA . HIS A 1 95 ? -8.714 5.273 2.092 1.00 93.00 95 HIS A CA 1
ATOM 720 C C . HIS A 1 95 ? -8.677 3.749 1.996 1.00 93.00 95 HIS A C 1
ATOM 722 O O . HIS A 1 95 ? -7.942 3.216 1.171 1.00 93.00 95 HIS A O 1
ATOM 728 N N . ILE A 1 96 ? -9.517 3.044 2.764 1.00 93.38 96 ILE A N 1
ATOM 729 C CA . ILE A 1 96 ? -9.689 1.589 2.658 1.00 93.38 96 ILE A CA 1
ATOM 730 C C . ILE A 1 96 ? -10.163 1.222 1.250 1.00 93.38 96 ILE A C 1
ATOM 732 O O . ILE A 1 96 ? -9.603 0.333 0.607 1.00 93.38 96 ILE A O 1
ATOM 736 N N . ARG A 1 97 ? -11.169 1.940 0.735 1.00 92.81 97 ARG A N 1
ATOM 737 C CA . ARG A 1 97 ? -11.687 1.746 -0.625 1.00 92.81 97 ARG A CA 1
ATOM 738 C C . ARG A 1 97 ? -10.624 2.057 -1.676 1.00 92.81 97 ARG A C 1
ATOM 740 O O . ARG A 1 97 ? -10.451 1.264 -2.602 1.00 92.81 97 ARG A O 1
ATOM 747 N N . VAL A 1 98 ? -9.896 3.164 -1.524 1.00 95.38 98 VAL A N 1
ATOM 748 C CA . VAL A 1 98 ? -8.789 3.527 -2.423 1.00 95.38 98 VAL A CA 1
ATOM 749 C C . VAL A 1 98 ? -7.722 2.428 -2.430 1.00 95.38 98 VAL A C 1
ATOM 751 O O . VAL A 1 98 ? -7.317 1.980 -3.500 1.00 95.38 98 VAL A O 1
ATOM 754 N N . PHE A 1 99 ? -7.324 1.934 -1.257 1.00 95.94 99 PHE A N 1
ATOM 755 C CA . PHE A 1 99 ? -6.291 0.911 -1.106 1.00 95.94 99 PHE A CA 1
ATOM 756 C C . PHE A 1 99 ? -6.715 -0.438 -1.704 1.00 95.94 99 PHE A C 1
ATOM 758 O O . PHE A 1 99 ? -5.961 -1.029 -2.476 1.00 95.94 99 PHE A O 1
ATOM 765 N N . LYS A 1 100 ? -7.956 -0.888 -1.455 1.00 95.62 100 LYS A N 1
ATOM 766 C CA . LYS A 1 100 ? -8.532 -2.092 -2.091 1.00 95.62 100 LYS A CA 1
ATOM 767 C C . LYS A 1 100 ? -8.518 -1.982 -3.618 1.00 95.62 100 LYS A C 1
ATOM 769 O O . LYS A 1 100 ? -8.134 -2.920 -4.315 1.00 95.62 100 LYS A O 1
ATOM 774 N N . LEU A 1 101 ? -8.923 -0.829 -4.157 1.00 95.81 101 LEU A N 1
ATOM 775 C CA . LEU A 1 101 ? -8.899 -0.583 -5.602 1.00 95.81 101 LEU A CA 1
ATOM 776 C C . LEU A 1 101 ? -7.474 -0.558 -6.158 1.00 95.81 101 LEU A C 1
ATOM 778 O O . LEU A 1 101 ? -7.248 -1.111 -7.234 1.00 95.81 101 LEU A O 1
ATOM 782 N N . PHE A 1 102 ? -6.535 0.053 -5.438 1.00 96.56 102 PHE A N 1
ATOM 783 C CA . PHE A 1 102 ? -5.122 0.072 -5.791 1.00 96.56 102 PHE A CA 1
ATOM 784 C C . PHE A 1 102 ? -4.552 -1.348 -5.868 1.00 96.56 102 PHE A C 1
ATOM 786 O O . PHE A 1 102 ? -4.083 -1.727 -6.935 1.00 96.56 102 PHE A O 1
ATOM 793 N N . ILE A 1 103 ? -4.675 -2.165 -4.812 1.00 96.31 103 ILE A N 1
ATOM 794 C CA . ILE A 1 103 ? -4.174 -3.554 -4.787 1.00 96.31 103 ILE A CA 1
ATOM 795 C C . ILE A 1 103 ? -4.721 -4.344 -5.982 1.00 96.31 103 ILE A C 1
ATOM 797 O O . ILE A 1 103 ? -3.960 -4.914 -6.767 1.00 96.31 103 ILE A O 1
ATOM 801 N N . ASN A 1 104 ? -6.045 -4.331 -6.157 1.00 95.06 104 ASN A N 1
ATOM 802 C CA . ASN A 1 104 ? -6.707 -5.085 -7.218 1.00 95.06 104 ASN A CA 1
ATOM 803 C C . ASN A 1 104 ? -6.244 -4.649 -8.611 1.00 95.06 104 ASN A C 1
ATOM 805 O O . ASN A 1 104 ? -5.931 -5.484 -9.458 1.00 95.06 104 ASN A O 1
ATOM 809 N N . ARG A 1 105 ? -6.177 -3.338 -8.867 1.00 96.81 105 ARG A N 1
ATOM 810 C CA . ARG A 1 105 ? -5.750 -2.808 -10.169 1.00 96.81 105 ARG A CA 1
ATOM 811 C C . ARG A 1 105 ? -4.254 -3.009 -10.403 1.00 96.81 105 ARG A C 1
ATOM 813 O O . ARG A 1 105 ? -3.875 -3.276 -11.541 1.00 96.81 105 ARG A O 1
ATOM 820 N N . TYR A 1 106 ? -3.427 -2.927 -9.362 1.00 97.25 106 TYR A N 1
ATOM 821 C CA . TYR A 1 106 ? -1.985 -3.142 -9.440 1.00 97.25 106 TYR A CA 1
ATOM 822 C C . TYR A 1 106 ? -1.680 -4.559 -9.919 1.00 97.25 106 TYR A C 1
ATOM 824 O O . TYR A 1 106 ? -1.031 -4.744 -10.948 1.00 97.25 106 TYR A O 1
ATOM 832 N N . TYR A 1 107 ? -2.229 -5.574 -9.254 1.00 96.44 107 TYR A N 1
ATOM 833 C CA . TYR A 1 107 ? -1.993 -6.968 -9.641 1.00 96.44 107 TYR A CA 1
ATOM 834 C C . TYR A 1 107 ? -2.760 -7.409 -10.890 1.00 96.44 107 TYR A C 1
ATOM 8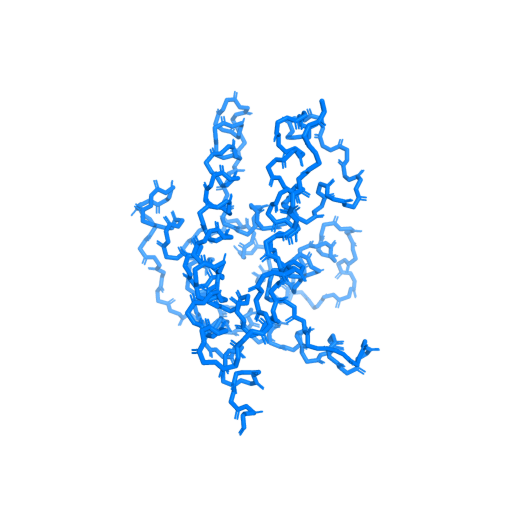36 O O . TYR A 1 107 ? -2.469 -8.469 -11.424 1.00 96.44 107 TYR A O 1
ATOM 844 N N . LEU A 1 108 ? -3.706 -6.612 -11.389 1.00 94.88 108 LEU A N 1
ATOM 845 C CA . LEU A 1 108 ? -4.372 -6.877 -12.666 1.00 94.88 108 LEU A CA 1
ATOM 846 C C . LEU A 1 108 ? -3.658 -6.223 -13.858 1.00 94.88 108 LEU A C 1
ATOM 848 O O . LEU A 1 108 ? -3.682 -6.775 -14.953 1.00 94.88 108 LEU A O 1
ATOM 852 N N . LYS A 1 109 ? -3.047 -5.045 -13.670 1.00 95.81 109 LYS A N 1
ATOM 853 C CA . LYS A 1 109 ? -2.491 -4.234 -14.771 1.00 95.81 109 LYS A CA 1
ATOM 854 C C . LYS A 1 109 ? -0.971 -4.109 -14.762 1.00 95.81 109 LYS A C 1
ATOM 856 O O . LYS A 1 109 ? -0.373 -4.075 -15.828 1.00 95.81 109 LYS A O 1
ATOM 861 N N . ILE A 1 110 ? -0.361 -4.011 -13.584 1.00 95.44 110 ILE A N 1
ATOM 862 C CA . ILE A 1 110 ? 1.077 -3.749 -13.408 1.00 95.44 110 ILE A CA 1
ATOM 863 C C . ILE A 1 110 ? 1.844 -5.058 -13.206 1.00 95.44 110 ILE A C 1
ATOM 865 O O . ILE A 1 110 ? 2.904 -5.248 -13.795 1.00 95.44 110 ILE A O 1
ATOM 869 N N . MET A 1 111 ? 1.282 -5.980 -12.420 1.00 93.75 111 MET A N 1
ATOM 870 C CA . MET A 1 111 ? 1.870 -7.292 -12.121 1.00 93.75 111 MET A CA 1
ATOM 871 C C . MET A 1 111 ? 0.873 -8.447 -12.365 1.00 93.75 111 MET A C 1
ATOM 873 O O . MET A 1 111 ? 0.542 -9.171 -11.424 1.00 93.75 111 MET A O 1
ATOM 877 N N . PRO A 1 112 ? 0.395 -8.659 -13.612 1.00 92.12 112 PRO A N 1
ATOM 878 C CA . PRO A 1 112 ? -0.662 -9.634 -13.924 1.00 92.12 112 PRO A CA 1
ATOM 879 C C . PRO A 1 112 ? -0.287 -11.096 -13.643 1.00 92.12 112 PRO A C 1
ATOM 881 O O . PRO A 1 112 ? -1.162 -11.924 -13.412 1.00 92.12 112 PRO A O 1
ATOM 884 N N . ASN A 1 113 ? 1.008 -11.422 -13.629 1.00 89.81 113 ASN A N 1
ATOM 885 C CA . ASN A 1 113 ? 1.492 -12.790 -13.409 1.00 89.81 113 ASN A CA 1
ATOM 886 C C . ASN A 1 113 ? 1.536 -13.192 -11.923 1.00 89.81 113 ASN A C 1
ATOM 888 O O . ASN A 1 113 ? 1.892 -14.323 -11.594 1.00 89.81 113 ASN A O 1
ATOM 892 N N . VAL A 1 114 ? 1.203 -12.276 -11.011 1.00 88.12 114 VAL A N 1
ATOM 893 C CA . VAL A 1 114 ? 1.196 -12.534 -9.569 1.00 88.12 114 VAL A CA 1
ATOM 894 C C . VAL A 1 114 ? -0.158 -13.110 -9.177 1.00 88.12 114 VAL A C 1
ATOM 896 O O . VAL A 1 114 ? -1.165 -12.403 -9.063 1.00 88.12 114 VAL A O 1
ATOM 899 N N . MET A 1 115 ? -0.184 -14.416 -8.937 1.00 79.12 115 MET A N 1
ATOM 900 C CA . MET A 1 115 ? -1.407 -15.129 -8.566 1.00 79.12 115 MET A CA 1
ATOM 901 C C . MET A 1 115 ? -1.732 -14.948 -7.079 1.00 79.12 115 MET A C 1
ATOM 903 O O . MET A 1 115 ? -2.908 -14.826 -6.733 1.00 79.12 115 MET A O 1
ATOM 907 N N . GLY A 1 116 ? -0.709 -14.760 -6.239 1.00 71.88 116 GLY A N 1
ATOM 908 C CA . GLY A 1 116 ? -0.807 -14.889 -4.786 1.00 71.88 116 GLY A CA 1
ATOM 909 C C . GLY A 1 116 ? -0.484 -16.325 -4.369 1.00 71.88 116 GLY A C 1
ATOM 910 O O . GLY A 1 116 ? -0.801 -17.269 -5.091 1.00 71.88 116 GLY A O 1
ATOM 911 N N . ASN A 1 117 ? 0.184 -16.486 -3.228 1.00 74.50 117 ASN A N 1
ATOM 912 C CA . ASN A 1 117 ? 0.495 -17.803 -2.669 1.00 74.50 117 ASN A CA 1
ATOM 913 C C . ASN A 1 117 ? -0.596 -18.241 -1.684 1.00 74.50 117 ASN A C 1
ATOM 915 O O . ASN A 1 117 ? -1.387 -17.421 -1.216 1.00 74.50 117 ASN A O 1
ATOM 919 N N . ASN A 1 118 ? -0.587 -19.526 -1.315 1.00 79.38 118 ASN A N 1
ATOM 920 C CA . ASN A 1 118 ? -1.314 -19.978 -0.132 1.00 79.38 118 ASN A CA 1
ATOM 921 C C . ASN A 1 118 ? -0.846 -19.169 1.083 1.00 79.38 118 ASN A C 1
ATOM 923 O O . ASN A 1 118 ? 0.357 -19.023 1.305 1.00 79.38 118 ASN A O 1
ATOM 927 N N . PHE A 1 119 ? -1.803 -18.655 1.848 1.00 85.25 119 PHE A N 1
ATOM 928 C CA . PHE A 1 119 ? -1.543 -17.841 3.028 1.00 85.25 119 PHE A CA 1
ATOM 929 C C . PHE A 1 119 ? -0.857 -18.702 4.100 1.00 85.25 119 PHE A C 1
ATOM 931 O O . PHE A 1 119 ? -1.485 -19.604 4.656 1.00 85.25 119 PHE A O 1
ATOM 938 N N . SER A 1 120 ? 0.443 -18.493 4.332 1.00 91.00 120 SER A N 1
ATOM 939 C CA . SER A 1 120 ? 1.218 -19.264 5.310 1.00 91.00 120 SER A CA 1
ATOM 940 C C . SER A 1 120 ? 1.320 -18.531 6.649 1.00 91.00 120 SER A C 1
ATOM 942 O O . SER A 1 120 ? 0.870 -17.396 6.804 1.00 91.00 120 SER A O 1
ATOM 944 N N . GLU A 1 121 ? 1.942 -19.178 7.634 1.00 91.50 121 GLU A N 1
ATOM 945 C CA . GLU A 1 121 ? 2.186 -18.588 8.954 1.00 91.50 121 GLU A CA 1
ATOM 946 C C . GLU A 1 121 ? 3.040 -17.313 8.900 1.00 91.50 121 GLU A C 1
ATOM 948 O O . GLU A 1 121 ? 2.892 -16.438 9.754 1.00 91.50 121 GLU A O 1
ATOM 953 N N . ASP A 1 122 ? 3.933 -17.194 7.912 1.00 92.00 122 ASP A N 1
ATOM 954 C CA . ASP A 1 122 ? 4.744 -15.988 7.726 1.00 92.00 122 ASP A CA 1
ATOM 955 C C . ASP A 1 122 ? 3.896 -14.824 7.183 1.00 92.00 122 ASP A C 1
ATOM 957 O O . ASP A 1 122 ? 4.062 -13.696 7.646 1.00 92.00 122 ASP A O 1
ATOM 961 N N . GLU A 1 123 ? 2.966 -15.080 6.253 1.00 93.94 123 GLU A N 1
ATOM 962 C CA . GLU A 1 123 ? 2.006 -14.070 5.786 1.00 93.94 123 GLU A CA 1
ATOM 963 C C . GLU A 1 123 ? 1.048 -13.652 6.911 1.00 93.94 123 GLU A C 1
ATOM 965 O O . GLU A 1 123 ? 0.814 -12.459 7.093 1.00 93.94 123 GLU A O 1
ATOM 970 N N . ALA A 1 124 ? 0.562 -14.602 7.717 1.00 93.56 124 ALA A N 1
ATOM 971 C CA . ALA A 1 124 ? -0.295 -14.307 8.865 1.00 93.56 124 ALA A CA 1
ATOM 972 C C . ALA A 1 124 ? 0.410 -13.418 9.900 1.00 93.56 124 ALA A C 1
ATOM 974 O O . ALA A 1 124 ? -0.127 -12.387 10.306 1.00 93.56 124 ALA A O 1
ATOM 975 N N . ALA A 1 125 ? 1.645 -13.773 10.272 1.00 93.75 125 ALA A N 1
ATOM 976 C CA . ALA A 1 125 ? 2.445 -12.987 11.210 1.00 93.75 125 ALA A CA 1
ATOM 977 C C . ALA A 1 125 ? 2.710 -11.568 10.692 1.00 93.75 125 ALA A C 1
ATOM 979 O O . ALA A 1 125 ? 2.708 -10.604 11.452 1.00 93.75 125 ALA A O 1
ATOM 980 N N . LEU A 1 126 ? 2.919 -11.424 9.387 1.00 94.38 126 LEU A N 1
ATOM 981 C CA . LEU A 1 126 ? 3.125 -10.125 8.770 1.00 94.38 126 LEU A CA 1
ATOM 982 C C . LEU A 1 126 ? 1.849 -9.273 8.755 1.00 94.38 126 LEU A C 1
ATOM 984 O O . LEU A 1 126 ? 1.915 -8.087 9.074 1.00 94.38 126 LEU A O 1
ATOM 988 N N . SER A 1 127 ? 0.689 -9.858 8.455 1.00 95.12 127 SER A N 1
ATOM 989 C CA . SER A 1 127 ? -0.592 -9.163 8.616 1.00 95.12 127 SER A CA 1
ATOM 990 C C . SER A 1 127 ? -0.827 -8.720 10.062 1.00 95.12 127 SER A C 1
ATOM 992 O O . SER A 1 127 ? -1.295 -7.603 10.289 1.00 95.12 127 SER A O 1
ATOM 994 N N . ASP A 1 128 ? -0.453 -9.541 11.051 1.00 95.00 128 ASP A N 1
ATOM 995 C CA . ASP A 1 128 ? -0.528 -9.165 12.468 1.00 95.00 128 ASP A CA 1
ATOM 996 C C . ASP A 1 128 ? 0.352 -7.951 12.782 1.00 95.00 128 ASP A C 1
ATOM 998 O O . ASP A 1 128 ? -0.098 -7.034 13.468 1.00 95.00 128 ASP A O 1
ATOM 1002 N N . ILE A 1 129 ? 1.571 -7.890 12.233 1.00 94.88 129 ILE A N 1
ATOM 1003 C CA . ILE A 1 129 ? 2.456 -6.722 12.372 1.00 94.88 129 ILE A CA 1
ATOM 1004 C C . ILE A 1 129 ? 1.779 -5.457 11.829 1.00 94.88 129 ILE A C 1
ATOM 1006 O O . ILE A 1 129 ? 1.824 -4.412 12.483 1.00 94.88 129 ILE A O 1
ATOM 1010 N N . LEU A 1 130 ? 1.135 -5.529 10.659 1.00 96.31 130 LEU A N 1
ATOM 1011 C CA . LEU A 1 130 ? 0.453 -4.378 10.055 1.00 96.31 130 LEU A CA 1
ATOM 1012 C C . LEU A 1 130 ? -0.768 -3.932 10.878 1.00 96.31 130 LEU A C 1
ATOM 1014 O O . LEU A 1 130 ? -0.962 -2.734 11.104 1.00 96.31 130 LEU A O 1
ATOM 1018 N N . ILE A 1 131 ? -1.573 -4.874 11.375 1.00 96.38 131 ILE A N 1
ATOM 1019 C CA . ILE A 1 131 ? -2.732 -4.567 12.228 1.00 96.38 131 ILE A CA 1
ATOM 1020 C C . ILE A 1 131 ? -2.295 -3.983 13.571 1.00 96.38 131 ILE A C 1
ATOM 1022 O O . ILE A 1 131 ? -2.836 -2.960 13.990 1.00 96.38 131 ILE A O 1
ATOM 1026 N N . ASN A 1 132 ? -1.289 -4.568 14.221 1.00 94.75 132 ASN A N 1
ATOM 1027 C CA . ASN A 1 132 ? -0.759 -4.048 15.481 1.00 94.75 132 ASN A CA 1
ATOM 1028 C C . ASN A 1 132 ? -0.164 -2.652 15.286 1.00 94.75 132 ASN A C 1
ATOM 1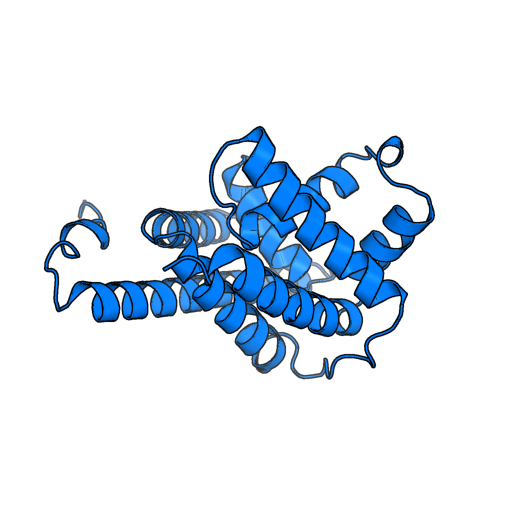030 O O . ASN A 1 132 ? -0.499 -1.745 16.035 1.00 94.75 132 ASN A O 1
ATOM 1034 N N . SER A 1 133 ? 0.585 -2.428 14.201 1.00 94.56 133 SER A N 1
ATOM 1035 C CA . SER A 1 133 ? 1.090 -1.091 13.856 1.00 94.56 133 SER A CA 1
ATOM 1036 C C . SER A 1 133 ? -0.040 -0.076 13.643 1.00 94.56 133 SER A C 1
ATOM 1038 O O . SER A 1 133 ? 0.106 1.092 13.994 1.00 94.56 133 SER A O 1
ATOM 1040 N N . SER A 1 134 ? -1.179 -0.512 13.094 1.00 95.25 134 SER A N 1
ATOM 1041 C CA . SER A 1 134 ? -2.368 0.333 12.922 1.00 95.25 134 SER A CA 1
ATOM 1042 C C . SER A 1 134 ? -3.003 0.715 14.265 1.00 95.25 134 SER A C 1
ATOM 1044 O O . SER A 1 134 ? -3.411 1.861 14.457 1.00 95.25 134 SER A O 1
ATOM 1046 N N . LYS A 1 135 ? -3.075 -0.236 15.203 1.00 94.31 135 LYS A N 1
ATOM 1047 C CA . LYS A 1 135 ? -3.600 -0.025 16.562 1.00 94.31 135 LYS A CA 1
ATOM 1048 C C . LYS A 1 135 ? -2.678 0.876 17.372 1.00 94.31 135 LYS A C 1
ATOM 1050 O O . LYS A 1 135 ? -3.129 1.909 17.852 1.00 94.31 135 LYS A O 1
ATOM 1055 N N . ASP A 1 136 ? -1.385 0.567 17.385 1.00 93.75 136 ASP A N 1
ATOM 1056 C CA . ASP A 1 136 ? -0.360 1.379 18.037 1.00 93.75 136 ASP A CA 1
ATOM 1057 C C . ASP A 1 136 ? -0.376 2.815 17.508 1.00 93.75 136 ASP A C 1
ATOM 1059 O O . ASP A 1 136 ? -0.252 3.768 18.275 1.00 93.75 136 ASP A O 1
ATOM 1063 N N . PHE A 1 137 ? -0.545 3.007 16.196 1.00 94.12 137 PHE A N 1
ATOM 1064 C CA . PHE A 1 137 ? -0.676 4.345 15.628 1.00 94.12 137 PHE A CA 1
ATOM 1065 C C . PHE A 1 137 ? -1.889 5.085 16.200 1.00 94.12 137 PHE A C 1
ATOM 1067 O O . PHE A 1 137 ? -1.760 6.232 16.631 1.00 94.12 137 PHE A O 1
ATOM 1074 N N . LYS A 1 138 ? -3.060 4.437 16.216 1.00 92.75 138 LYS A N 1
ATOM 1075 C CA . LYS A 1 138 ? -4.290 5.040 16.739 1.00 92.75 138 LYS A CA 1
ATOM 1076 C C . LYS A 1 138 ? -4.163 5.392 18.214 1.00 92.75 138 LYS A C 1
ATOM 1078 O O . LYS A 1 138 ? -4.554 6.493 18.588 1.00 92.75 138 LYS A O 1
ATOM 1083 N N . ASP A 1 139 ? -3.572 4.513 19.010 1.00 92.94 139 ASP A N 1
ATOM 1084 C CA . ASP A 1 139 ? -3.406 4.722 20.447 1.00 92.94 139 ASP A CA 1
ATOM 1085 C C . ASP A 1 139 ? -2.408 5.853 20.746 1.00 92.94 139 ASP A C 1
ATOM 1087 O O . ASP A 1 139 ? -2.639 6.664 21.641 1.00 92.94 139 ASP A O 1
ATOM 1091 N N . ASN A 1 140 ? -1.332 5.968 19.959 1.00 91.94 140 ASN A N 1
ATOM 1092 C CA . ASN A 1 140 ? -0.297 6.985 20.170 1.00 91.94 140 ASN A CA 1
ATOM 1093 C C . ASN A 1 140 ? -0.657 8.366 19.601 1.00 91.94 140 ASN A C 1
ATOM 1095 O O . ASN A 1 140 ? -0.308 9.386 20.192 1.00 91.94 140 ASN A O 1
ATOM 1099 N N . ILE A 1 141 ? -1.311 8.419 18.437 1.00 90.56 141 ILE A N 1
ATOM 1100 C CA . ILE A 1 141 ? -1.608 9.669 17.712 1.00 90.56 141 ILE A CA 1
ATOM 1101 C C . ILE A 1 141 ? -3.056 10.130 17.944 1.00 90.56 141 ILE A C 1
ATOM 1103 O O . ILE A 1 141 ? -3.409 11.262 17.616 1.00 90.56 141 ILE A O 1
ATOM 1107 N N . ASN A 1 142 ? -3.900 9.278 18.535 1.00 89.19 142 ASN A N 1
ATOM 1108 C CA . ASN A 1 142 ? -5.322 9.524 18.777 1.00 89.19 142 ASN A CA 1
ATOM 1109 C C . ASN A 1 142 ? -6.107 9.874 17.495 1.00 89.19 142 ASN A C 1
ATOM 1111 O O . ASN A 1 142 ? -7.018 10.704 17.504 1.00 89.19 142 ASN A O 1
ATOM 1115 N N . ARG A 1 143 ? -5.747 9.241 16.370 1.00 89.12 143 ARG A N 1
ATOM 1116 C CA . ARG A 1 143 ? -6.490 9.316 15.102 1.00 89.12 143 ARG A CA 1
ATOM 1117 C C . ARG A 1 143 ? -6.443 7.996 14.354 1.00 89.12 143 ARG A C 1
ATOM 1119 O O . ARG A 1 143 ? -5.530 7.197 14.538 1.00 89.12 143 ARG A O 1
ATOM 1126 N N . GLU A 1 144 ? -7.393 7.794 13.455 1.00 90.19 144 GLU A N 1
ATOM 1127 C CA . GLU A 1 144 ? -7.367 6.625 12.580 1.00 90.19 144 GLU A CA 1
ATOM 1128 C C . GLU A 1 144 ? -6.235 6.759 11.547 1.00 90.19 144 GLU A C 1
ATOM 1130 O O . GLU A 1 144 ? -6.085 7.828 10.939 1.00 90.19 144 GLU A O 1
ATOM 1135 N N . PRO A 1 145 ? -5.398 5.721 11.374 1.00 92.31 145 PRO A N 1
ATOM 1136 C CA . PRO A 1 145 ? -4.364 5.741 10.353 1.00 92.31 145 PRO A CA 1
ATOM 1137 C C . PRO A 1 145 ? -4.951 5.491 8.967 1.00 92.31 145 PRO A C 1
ATOM 1139 O O . PRO A 1 145 ? -5.887 4.715 8.801 1.00 92.31 145 PRO A O 1
ATOM 1142 N N . SER A 1 146 ? -4.333 6.062 7.942 1.00 92.56 146 SER A N 1
ATOM 1143 C CA . SER A 1 146 ? -4.505 5.573 6.577 1.00 92.56 146 SER A CA 1
ATOM 1144 C C . SER A 1 146 ? -3.770 4.232 6.404 1.00 92.56 146 SER A C 1
ATOM 1146 O O . SER A 1 146 ? -2.628 4.118 6.855 1.00 92.56 146 SER A O 1
ATOM 1148 N N . PRO A 1 147 ? -4.321 3.231 5.687 1.00 94.62 147 PRO A N 1
ATOM 1149 C CA . PRO A 1 147 ? -3.580 2.006 5.371 1.00 94.62 147 PRO A CA 1
ATOM 1150 C C . PRO A 1 147 ? -2.276 2.295 4.606 1.00 94.62 147 PRO A C 1
ATOM 1152 O O . PRO A 1 147 ? -1.268 1.631 4.833 1.00 94.62 147 PRO A O 1
ATOM 1155 N N . PHE A 1 148 ? -2.248 3.340 3.770 1.00 93.69 148 PHE A N 1
ATOM 1156 C CA . PHE A 1 148 ? -1.025 3.791 3.096 1.00 93.69 148 PHE A CA 1
ATOM 1157 C C . PHE A 1 148 ? 0.054 4.259 4.087 1.00 93.69 148 PHE A C 1
ATOM 1159 O O . PHE A 1 148 ? 1.232 3.953 3.904 1.00 93.69 148 PHE A O 1
ATOM 1166 N N . GLU A 1 149 ? -0.342 4.959 5.156 1.00 91.75 149 GLU A N 1
ATOM 1167 C CA . GLU A 1 149 ? 0.581 5.440 6.193 1.00 91.75 149 GLU A CA 1
ATOM 1168 C C . GLU A 1 149 ? 1.196 4.278 6.968 1.00 91.75 149 GLU A C 1
ATOM 1170 O O . GLU A 1 149 ? 2.390 4.295 7.249 1.00 91.75 149 GLU A O 1
ATOM 1175 N N . ILE A 1 150 ? 0.411 3.245 7.277 1.00 95.19 150 ILE A N 1
ATOM 1176 C CA . ILE A 1 150 ? 0.912 2.080 8.014 1.00 95.19 150 ILE A CA 1
ATOM 1177 C C . ILE A 1 150 ? 1.938 1.306 7.195 1.00 95.19 150 ILE A C 1
ATOM 1179 O O . ILE A 1 150 ? 3.006 0.982 7.716 1.00 95.19 150 ILE A O 1
ATOM 1183 N N . ILE A 1 151 ? 1.663 1.062 5.910 1.00 95.19 151 ILE A N 1
ATOM 1184 C CA . ILE A 1 151 ? 2.643 0.429 5.020 1.00 95.19 151 ILE A CA 1
ATOM 1185 C C . ILE A 1 151 ? 3.925 1.262 4.963 1.00 95.19 151 ILE A C 1
ATOM 1187 O O . ILE A 1 151 ? 5.014 0.711 5.132 1.00 95.19 151 ILE A O 1
ATOM 1191 N N . TYR A 1 152 ? 3.802 2.580 4.783 1.00 92.56 152 TYR A N 1
ATOM 1192 C CA . TYR A 1 152 ? 4.946 3.484 4.774 1.00 92.56 152 TYR A CA 1
ATOM 1193 C C . TYR A 1 152 ? 5.757 3.404 6.075 1.00 92.56 152 TYR A C 1
ATOM 1195 O O . TYR A 1 152 ? 6.959 3.167 6.012 1.00 92.56 152 TYR A O 1
ATOM 1203 N N . LEU A 1 153 ? 5.122 3.527 7.244 1.00 91.62 153 LEU A N 1
ATOM 1204 C CA . LEU A 1 153 ? 5.803 3.523 8.543 1.00 91.62 153 LEU A CA 1
ATOM 1205 C C . LEU A 1 153 ? 6.524 2.199 8.819 1.00 91.62 153 LEU A C 1
ATOM 1207 O O . LEU A 1 153 ? 7.645 2.200 9.330 1.00 91.62 153 LEU A O 1
ATOM 1211 N N . VAL A 1 154 ? 5.909 1.067 8.467 1.00 92.00 154 VAL A N 1
ATOM 1212 C CA . VAL A 1 154 ? 6.535 -0.256 8.619 1.00 92.00 154 VAL A CA 1
ATOM 1213 C C . VAL A 1 154 ? 7.749 -0.387 7.698 1.00 92.00 154 VAL A C 1
ATOM 1215 O O . VAL A 1 154 ? 8.813 -0.820 8.147 1.00 92.00 154 VAL A O 1
ATOM 1218 N N . CYS A 1 155 ? 7.634 0.053 6.441 1.00 90.69 155 CYS A N 1
ATOM 1219 C CA . CYS A 1 155 ? 8.755 0.065 5.500 1.00 90.69 155 CYS A CA 1
ATOM 1220 C C . CYS A 1 155 ? 9.872 1.011 5.957 1.00 90.69 155 CYS A C 1
ATOM 1222 O O . CYS A 1 155 ? 11.038 0.627 5.960 1.00 90.69 155 CYS A O 1
ATOM 1224 N N . GLN A 1 156 ? 9.528 2.222 6.396 1.00 88.69 156 GLN A N 1
ATOM 1225 C CA . GLN A 1 156 ? 10.480 3.235 6.840 1.00 88.69 156 GLN A CA 1
ATOM 1226 C C . GLN A 1 156 ? 11.289 2.748 8.047 1.00 88.69 156 GLN A C 1
ATOM 1228 O O . GLN A 1 156 ? 12.516 2.842 8.036 1.00 88.69 156 GLN A O 1
ATOM 1233 N N . LYS A 1 157 ? 10.632 2.155 9.057 1.00 84.56 157 LYS A N 1
ATOM 1234 C CA . LYS A 1 157 ? 11.320 1.544 10.210 1.00 84.56 157 LYS A CA 1
ATOM 1235 C C . LYS A 1 157 ? 12.321 0.473 9.776 1.00 84.56 157 LYS A C 1
ATOM 1237 O O . LYS A 1 157 ? 13.402 0.376 10.355 1.00 84.56 157 LYS A O 1
ATOM 1242 N N . PHE A 1 158 ? 11.973 -0.321 8.764 1.00 85.31 158 PHE A N 1
ATOM 1243 C CA . PHE A 1 158 ? 12.864 -1.344 8.228 1.00 85.31 158 PHE A CA 1
ATOM 1244 C C . PHE A 1 158 ? 14.042 -0.741 7.443 1.00 85.31 158 PHE A C 1
ATOM 1246 O O . PHE A 1 158 ? 15.181 -1.153 7.656 1.00 85.31 158 PHE A O 1
ATOM 1253 N N . TYR A 1 159 ? 13.796 0.246 6.574 1.00 82.62 159 TYR A N 1
ATOM 1254 C CA . TYR A 1 159 ? 14.832 0.881 5.748 1.00 82.62 159 TYR A CA 1
ATOM 1255 C C . TYR A 1 159 ? 15.811 1.750 6.543 1.00 82.62 159 TYR A C 1
ATOM 1257 O O . TYR A 1 159 ? 16.990 1.791 6.204 1.00 82.62 159 TYR A O 1
ATOM 1265 N N . GLN A 1 160 ? 15.374 2.391 7.630 1.00 79.0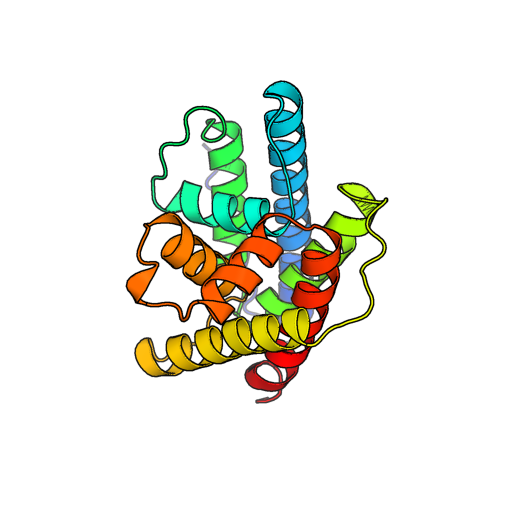6 160 GLN A N 1
ATOM 1266 C CA . GLN A 1 160 ? 16.242 3.201 8.498 1.00 79.06 160 GLN A CA 1
ATOM 1267 C C . GLN A 1 160 ? 17.226 2.372 9.342 1.00 79.06 160 GLN A C 1
ATOM 1269 O O . GLN A 1 160 ? 17.925 2.918 10.192 1.00 79.06 160 GLN A O 1
ATOM 1274 N N . GLY A 1 161 ? 17.293 1.052 9.142 1.00 63.16 161 GLY A N 1
ATOM 1275 C CA . GLY A 1 161 ? 18.245 0.202 9.851 1.00 63.16 161 GLY A CA 1
ATOM 1276 C C . GLY A 1 161 ? 17.937 0.045 11.340 1.00 63.16 161 GLY A C 1
ATOM 1277 O O . GLY A 1 161 ? 18.761 -0.498 12.076 1.00 63.16 161 GLY A O 1
ATOM 1278 N N . ASN A 1 162 ? 16.736 0.432 11.792 1.00 63.44 162 ASN A N 1
ATOM 1279 C CA . ASN A 1 162 ? 16.233 0.186 13.148 1.00 63.44 162 ASN A CA 1
ATOM 1280 C C . ASN A 1 162 ? 15.864 -1.299 13.352 1.00 63.44 162 ASN A C 1
ATOM 1282 O O . ASN A 1 162 ? 14.876 -1.634 14.001 1.00 63.44 162 ASN A O 1
ATOM 1286 N N . HIS A 1 163 ? 16.676 -2.214 12.814 1.00 57.38 163 HIS A N 1
ATOM 1287 C CA . HIS A 1 163 ? 16.489 -3.663 12.886 1.00 57.38 163 HIS A CA 1
ATOM 1288 C C . HIS A 1 163 ? 16.446 -4.178 14.329 1.00 57.38 163 HIS A C 1
ATOM 1290 O O . HIS A 1 163 ? 15.812 -5.191 14.590 1.00 57.38 163 HIS A O 1
ATOM 1296 N N . ASN A 1 164 ? 17.044 -3.448 15.276 1.00 56.16 164 ASN A N 1
ATOM 1297 C CA . ASN A 1 164 ? 17.008 -3.775 16.703 1.00 56.16 164 ASN A CA 1
ATOM 1298 C C . ASN A 1 164 ? 15.607 -3.635 17.332 1.00 56.16 164 ASN A C 1
ATOM 1300 O O . ASN A 1 164 ? 15.407 -4.087 18.455 1.00 56.16 164 ASN A O 1
ATOM 1304 N N . GLN A 1 165 ? 14.649 -3.006 16.640 1.00 68.69 165 GLN A N 1
ATOM 1305 C CA . GLN A 1 165 ? 13.253 -2.912 17.084 1.00 68.69 165 GLN A CA 1
ATOM 1306 C C . GLN A 1 165 ? 12.399 -4.098 16.621 1.00 68.69 165 GLN A C 1
ATOM 1308 O O . GLN A 1 165 ? 11.285 -4.271 17.108 1.00 68.69 165 GLN A O 1
ATOM 1313 N N . PHE A 1 166 ? 12.906 -4.911 15.692 1.00 76.06 166 PHE A N 1
ATOM 1314 C CA . PHE A 1 166 ? 12.208 -6.078 15.173 1.00 76.06 166 PHE A CA 1
ATOM 1315 C C . PHE A 1 166 ? 12.839 -7.349 15.720 1.00 76.06 166 PHE A C 1
ATOM 1317 O O . PHE A 1 166 ? 14.063 -7.490 15.764 1.00 76.06 166 PHE A O 1
ATOM 1324 N N . SER A 1 167 ? 12.009 -8.329 16.077 1.00 85.81 167 SER A N 1
ATOM 1325 C CA . SER A 1 167 ? 12.537 -9.663 16.337 1.00 85.81 167 SER A CA 1
ATOM 1326 C C . SER A 1 167 ? 13.183 -10.236 15.057 1.00 85.81 167 SER A C 1
ATOM 1328 O O . SER A 1 167 ? 12.864 -9.800 13.941 1.00 85.81 167 SER A O 1
ATOM 1330 N N . PRO A 1 168 ? 14.068 -11.248 15.159 1.00 87.19 168 PRO A N 1
ATOM 1331 C CA . PRO A 1 168 ? 14.606 -11.928 13.979 1.00 87.19 168 PRO A CA 1
ATOM 1332 C C . PRO A 1 168 ? 13.511 -12.479 13.053 1.00 87.19 168 PRO A C 1
ATOM 1334 O O . PRO A 1 168 ? 13.667 -12.469 11.831 1.00 87.19 168 PRO A O 1
ATOM 1337 N N . ARG A 1 169 ? 12.384 -12.923 13.630 1.00 88.88 169 ARG A N 1
ATOM 1338 C CA . ARG A 1 169 ? 11.209 -13.374 12.878 1.00 88.88 169 ARG A CA 1
ATOM 1339 C C . ARG A 1 169 ? 10.572 -12.216 12.112 1.00 88.88 169 ARG A C 1
ATOM 1341 O O . ARG A 1 169 ? 10.391 -12.345 10.905 1.00 88.88 169 ARG A O 1
ATOM 1348 N N . ASP A 1 170 ? 10.303 -11.095 12.776 1.00 89.38 170 ASP A N 1
ATOM 1349 C CA . ASP A 1 170 ? 9.651 -9.931 12.156 1.00 89.38 170 ASP A CA 1
ATOM 1350 C C . ASP A 1 170 ? 10.514 -9.357 11.029 1.00 89.38 170 ASP A C 1
ATOM 1352 O O . ASP A 1 170 ? 10.039 -9.110 9.923 1.00 89.38 170 ASP A O 1
ATOM 1356 N N . SER A 1 171 ? 11.826 -9.261 11.261 1.00 89.00 171 SER A N 1
ATOM 1357 C CA . SER A 1 171 ? 12.790 -8.846 10.238 1.00 89.00 171 SER A CA 1
ATOM 1358 C C . SER A 1 171 ? 12.768 -9.759 9.008 1.00 89.00 171 SER A C 1
ATOM 1360 O O . SER A 1 171 ? 12.871 -9.275 7.878 1.00 89.00 171 SER A O 1
ATOM 1362 N N . ARG A 1 172 ? 12.633 -11.080 9.199 1.00 91.12 172 ARG A N 1
ATOM 1363 C CA . ARG A 1 172 ? 12.532 -12.049 8.099 1.00 91.12 172 ARG A CA 1
ATOM 1364 C C . ARG A 1 172 ? 11.241 -11.859 7.309 1.00 91.12 172 ARG A C 1
ATOM 1366 O O . ARG A 1 172 ? 11.302 -11.781 6.082 1.00 91.12 172 ARG A O 1
ATOM 1373 N N . VAL A 1 173 ? 10.094 -11.789 7.983 1.00 92.94 173 VAL A N 1
ATOM 1374 C CA . VAL A 1 173 ? 8.795 -11.696 7.295 1.00 92.94 173 VAL A CA 1
ATOM 1375 C C . VAL A 1 173 ? 8.606 -10.337 6.620 1.00 92.94 173 VAL A C 1
ATOM 1377 O O . VAL A 1 173 ? 8.126 -10.299 5.492 1.00 92.94 173 VAL A O 1
ATOM 1380 N N . ILE A 1 174 ? 9.096 -9.238 7.207 1.00 92.19 174 ILE A N 1
ATOM 1381 C CA . ILE A 1 174 ? 9.112 -7.920 6.549 1.00 92.19 174 ILE A CA 1
ATOM 1382 C C . ILE A 1 174 ? 10.041 -7.944 5.331 1.00 92.19 174 ILE A C 1
ATOM 1384 O O . ILE A 1 174 ? 9.682 -7.451 4.266 1.00 92.19 174 ILE A O 1
ATOM 1388 N N . ARG A 1 175 ? 11.215 -8.585 5.412 1.00 91.44 175 ARG A N 1
ATOM 1389 C CA . ARG A 1 175 ? 12.075 -8.749 4.230 1.00 91.44 175 ARG A CA 1
ATOM 1390 C C . ARG A 1 175 ? 11.377 -9.547 3.128 1.00 91.44 175 ARG A C 1
ATOM 1392 O O . ARG A 1 175 ? 11.510 -9.188 1.961 1.00 91.44 175 ARG A O 1
ATOM 1399 N N . LYS A 1 176 ? 10.626 -10.597 3.476 1.00 91.75 176 LYS A N 1
ATOM 1400 C CA . LYS A 1 176 ? 9.790 -11.332 2.514 1.00 91.75 176 LYS A CA 1
ATOM 1401 C C . LYS A 1 176 ? 8.744 -10.402 1.896 1.00 91.75 176 LYS A C 1
ATOM 1403 O O . LYS A 1 176 ? 8.629 -10.362 0.677 1.00 91.75 176 LYS A O 1
ATOM 1408 N N . PHE A 1 177 ? 8.064 -9.595 2.712 1.00 93.25 177 PHE A N 1
ATOM 1409 C CA . PHE A 1 177 ? 7.096 -8.600 2.247 1.00 93.25 177 PHE A CA 1
ATOM 1410 C C . PHE A 1 177 ? 7.683 -7.641 1.220 1.00 93.25 177 PHE A C 1
ATOM 1412 O O . PHE A 1 177 ? 7.046 -7.354 0.222 1.00 93.25 177 PHE A O 1
ATOM 1419 N N . LEU A 1 178 ? 8.903 -7.152 1.427 1.00 92.12 178 LEU A N 1
ATOM 1420 C CA . LEU A 1 178 ? 9.509 -6.165 0.532 1.00 92.12 178 LEU A CA 1
ATOM 1421 C C . LEU A 1 178 ? 9.952 -6.749 -0.818 1.00 92.12 178 LEU A C 1
ATOM 1423 O O . LEU A 1 178 ? 10.093 -5.991 -1.775 1.00 92.12 178 LEU A O 1
ATOM 1427 N N . ASN A 1 179 ? 10.164 -8.068 -0.907 1.00 91.88 179 ASN A N 1
ATOM 1428 C CA . ASN A 1 179 ? 10.827 -8.702 -2.054 1.00 91.88 179 ASN A CA 1
ATOM 1429 C C . ASN A 1 179 ? 9.981 -9.753 -2.800 1.00 91.88 179 ASN A C 1
ATOM 1431 O O . ASN A 1 179 ? 10.303 -10.075 -3.940 1.00 91.88 179 ASN A O 1
ATOM 1435 N N . ASP A 1 180 ? 8.924 -10.303 -2.194 1.00 94.12 180 ASP A N 1
ATOM 1436 C CA . ASP A 1 180 ? 8.088 -11.350 -2.797 1.00 94.12 180 ASP A CA 1
ATOM 1437 C C . ASP A 1 180 ? 6.695 -10.813 -3.152 1.00 94.12 180 ASP A C 1
ATOM 1439 O O . ASP A 1 180 ? 5.835 -10.627 -2.292 1.00 94.12 180 ASP A O 1
ATOM 1443 N N . ASN A 1 181 ? 6.445 -10.621 -4.449 1.00 94.25 181 ASN A N 1
ATOM 1444 C CA . ASN A 1 181 ? 5.180 -10.087 -4.955 1.00 94.25 181 ASN A CA 1
ATOM 1445 C C . ASN A 1 181 ? 3.958 -10.965 -4.633 1.00 94.25 181 ASN A C 1
ATOM 1447 O O . ASN A 1 181 ? 2.861 -10.432 -4.453 1.00 94.25 181 ASN A O 1
ATOM 1451 N N . ASN A 1 182 ? 4.112 -12.292 -4.559 1.00 92.88 182 ASN A N 1
ATOM 1452 C CA . ASN A 1 182 ? 2.999 -13.181 -4.215 1.00 92.88 182 ASN A CA 1
ATOM 1453 C C . ASN A 1 182 ? 2.663 -13.086 -2.725 1.00 92.88 182 ASN A C 1
ATOM 1455 O O . ASN A 1 182 ? 1.482 -13.043 -2.375 1.00 92.88 182 ASN A O 1
ATOM 1459 N N . CYS A 1 183 ? 3.689 -13.002 -1.871 1.00 94.31 183 CYS A N 1
ATOM 1460 C CA . CYS A 1 183 ? 3.533 -12.691 -0.449 1.00 94.31 183 CYS A CA 1
ATOM 1461 C C . CYS A 1 183 ? 2.813 -11.346 -0.269 1.00 94.31 183 CYS A C 1
ATOM 1463 O O . CYS A 1 183 ? 1.805 -11.275 0.430 1.00 94.31 183 CYS A O 1
ATOM 1465 N N . GLN A 1 184 ? 3.254 -10.299 -0.976 1.00 95.19 184 GLN A N 1
ATOM 1466 C CA . GLN A 1 184 ? 2.628 -8.976 -0.913 1.00 95.19 184 GLN A CA 1
ATOM 1467 C C . GLN A 1 184 ? 1.145 -9.010 -1.257 1.00 95.19 184 GLN A C 1
ATOM 1469 O O . GLN A 1 184 ? 0.338 -8.483 -0.501 1.00 95.19 184 GLN A O 1
ATOM 1474 N N . LYS A 1 185 ? 0.770 -9.646 -2.373 1.00 95.38 185 LYS A N 1
ATOM 1475 C CA . LYS A 1 185 ? -0.635 -9.722 -2.786 1.00 95.38 185 LYS A CA 1
ATOM 1476 C C . LYS A 1 185 ? -1.494 -10.404 -1.722 1.00 95.38 185 LYS A C 1
ATOM 1478 O O . LYS A 1 185 ? -2.590 -9.931 -1.438 1.00 95.38 185 LYS A O 1
ATOM 1483 N N . ALA A 1 186 ? -1.010 -11.502 -1.146 1.00 94.12 186 ALA A N 1
ATOM 1484 C CA . ALA A 1 186 ? -1.733 -12.244 -0.120 1.00 94.12 186 ALA A CA 1
ATOM 1485 C C . ALA A 1 186 ? -1.897 -11.412 1.167 1.00 94.12 186 ALA A C 1
ATOM 1487 O O . ALA A 1 186 ? -3.009 -11.239 1.659 1.00 94.12 186 ALA A O 1
ATOM 1488 N N . VAL A 1 187 ? -0.802 -10.825 1.650 1.00 96.06 187 VAL A N 1
ATOM 1489 C CA . VAL A 1 187 ? -0.754 -10.038 2.892 1.00 96.06 187 VAL A CA 1
ATOM 1490 C C . VAL A 1 187 ? -1.544 -8.744 2.774 1.00 96.06 187 VAL A C 1
ATOM 1492 O O . VAL A 1 187 ? -2.293 -8.409 3.678 1.00 96.06 187 VAL A O 1
ATOM 1495 N N . LEU A 1 188 ? -1.413 -8.006 1.668 1.00 96.12 188 LEU A N 1
ATOM 1496 C CA . LEU A 1 188 ? -2.124 -6.740 1.476 1.00 96.12 188 LEU A CA 1
ATOM 1497 C C . LEU A 1 188 ? -3.644 -6.939 1.443 1.00 96.12 188 LEU A C 1
ATOM 1499 O O . LEU A 1 188 ? -4.366 -6.100 1.980 1.00 96.12 188 LEU A O 1
ATOM 1503 N N . ASN A 1 189 ? -4.119 -8.038 0.845 1.00 94.88 189 ASN A N 1
ATOM 1504 C CA . ASN A 1 189 ? -5.540 -8.388 0.835 1.00 94.88 189 ASN A CA 1
ATOM 1505 C C . ASN A 1 189 ? -6.041 -8.781 2.232 1.00 94.88 189 ASN A C 1
ATOM 1507 O O . ASN A 1 189 ? -7.051 -8.245 2.678 1.00 94.88 189 ASN A O 1
ATOM 1511 N N . ASP A 1 190 ? -5.323 -9.650 2.948 1.00 95.62 190 ASP A N 1
ATOM 1512 C CA . ASP A 1 190 ? -5.702 -10.026 4.318 1.00 95.62 190 ASP A CA 1
ATOM 1513 C C . ASP A 1 190 ? -5.668 -8.818 5.271 1.00 95.62 190 ASP A C 1
ATOM 1515 O O . ASP A 1 190 ? -6.633 -8.544 5.987 1.00 95.62 190 ASP A O 1
ATOM 1519 N N . TYR A 1 191 ? -4.594 -8.025 5.217 1.00 96.44 191 TYR A N 1
ATOM 1520 C CA . TYR A 1 191 ? -4.448 -6.808 6.008 1.00 96.44 191 TYR A CA 1
ATOM 1521 C C . TYR A 1 191 ? -5.610 -5.843 5.785 1.00 96.44 191 TYR A C 1
ATOM 1523 O O . TYR A 1 191 ? -6.201 -5.384 6.760 1.00 96.44 191 TYR A O 1
ATOM 1531 N N . ILE A 1 192 ? -5.965 -5.530 4.533 1.00 95.75 192 ILE A N 1
ATOM 1532 C CA . ILE A 1 192 ? -7.001 -4.524 4.274 1.00 95.75 192 ILE A CA 1
ATOM 1533 C C . ILE A 1 192 ? -8.405 -5.007 4.655 1.00 95.75 192 ILE A C 1
ATOM 1535 O O . ILE A 1 192 ? -9.256 -4.189 5.010 1.00 95.75 192 ILE A O 1
ATOM 1539 N N . GLU A 1 193 ? -8.666 -6.316 4.612 1.00 94.38 193 GLU A N 1
ATOM 1540 C CA . GLU A 1 193 ? -9.915 -6.889 5.120 1.00 94.38 193 GLU A CA 1
ATOM 1541 C C . GLU A 1 193 ? -10.002 -6.796 6.643 1.00 94.38 193 GLU A C 1
ATOM 1543 O O . GLU A 1 193 ? -11.003 -6.313 7.175 1.00 94.38 193 GLU A O 1
ATOM 1548 N N . ARG A 1 194 ? -8.937 -7.176 7.352 1.00 94.88 194 ARG A N 1
ATOM 1549 C CA . ARG A 1 194 ? -8.868 -7.070 8.816 1.00 94.88 194 ARG A CA 1
ATOM 1550 C C . ARG A 1 194 ? -8.907 -5.616 9.286 1.00 94.88 194 ARG A C 1
ATOM 1552 O O . ARG A 1 194 ? -9.600 -5.286 10.243 1.00 94.88 194 ARG A O 1
ATOM 1559 N N . PHE A 1 195 ? -8.219 -4.727 8.575 1.00 94.56 195 PHE A N 1
ATOM 1560 C CA . PHE A 1 195 ? -8.250 -3.293 8.832 1.00 94.56 195 PHE A CA 1
ATOM 1561 C C . PHE A 1 195 ? -9.671 -2.737 8.667 1.00 94.56 195 PHE A C 1
ATOM 1563 O O . PHE A 1 195 ? -10.153 -1.987 9.508 1.00 94.56 195 PHE A O 1
ATOM 1570 N N . ALA A 1 196 ? -10.394 -3.144 7.623 1.00 92.31 196 ALA A N 1
ATOM 1571 C CA . ALA A 1 196 ? -11.797 -2.773 7.471 1.00 92.31 196 ALA A CA 1
ATOM 1572 C C . ALA A 1 196 ? -12.660 -3.255 8.653 1.00 92.31 196 ALA A C 1
ATOM 1574 O O . ALA A 1 196 ? -13.462 -2.497 9.189 1.00 92.31 196 ALA A O 1
ATOM 1575 N N . GLN A 1 197 ? -12.466 -4.477 9.140 1.00 91.38 197 GLN A N 1
ATOM 1576 C CA . GLN A 1 197 ? -13.226 -4.963 10.298 1.00 91.38 197 GLN A CA 1
ATOM 1577 C C . GLN A 1 197 ? -12.978 -4.117 11.561 1.00 91.38 197 GLN A C 1
ATOM 1579 O O . GLN A 1 197 ? -13.930 -3.757 12.254 1.00 91.38 197 GLN A O 1
ATOM 1584 N N . ASP A 1 198 ? -11.724 -3.740 11.818 1.00 86.75 198 ASP A N 1
ATOM 1585 C CA . ASP A 1 198 ? -11.339 -2.990 13.020 1.00 86.75 198 ASP A CA 1
ATOM 1586 C C . ASP A 1 198 ? -11.701 -1.487 12.953 1.00 86.75 198 ASP A C 1
ATOM 1588 O O . ASP A 1 198 ? -11.947 -0.865 13.995 1.00 86.75 198 ASP A O 1
ATOM 1592 N N . PHE A 1 199 ? -11.740 -0.896 11.749 1.00 83.44 199 PHE A N 1
ATOM 1593 C CA . PHE A 1 199 ? -11.838 0.561 11.553 1.00 83.44 199 PHE A CA 1
ATOM 1594 C C . PHE A 1 199 ? -13.051 1.032 10.719 1.00 83.44 199 PHE A C 1
ATOM 1596 O O . PHE A 1 199 ? -13.480 2.169 10.881 1.00 83.44 199 PHE A O 1
ATOM 1603 N N . GLU A 1 200 ? -13.666 0.194 9.877 1.00 74.44 200 GLU A N 1
ATOM 1604 C CA . GLU A 1 200 ? -14.903 0.520 9.128 1.00 74.44 200 GLU A CA 1
ATOM 1605 C C . GLU A 1 200 ? -16.181 0.160 9.919 1.00 74.44 200 GLU A C 1
ATOM 1607 O O . GLU A 1 200 ? -17.220 0.797 9.744 1.00 74.44 200 GLU A O 1
ATOM 1612 N N . GLY A 1 201 ? -16.102 -0.791 10.860 1.00 53.41 201 GLY A N 1
ATOM 1613 C CA . GLY A 1 201 ? -17.239 -1.321 11.629 1.00 53.41 201 GLY A CA 1
ATOM 1614 C C . GLY A 1 201 ? -17.803 -0.451 12.767 1.00 53.41 201 GLY A C 1
ATOM 1615 O O . GLY A 1 201 ? -18.647 -0.936 13.516 1.00 53.41 201 GLY A O 1
ATOM 1616 N N . LYS A 1 202 ? -17.369 0.805 12.937 1.00 49.00 202 LYS A N 1
ATOM 1617 C CA . LYS A 1 202 ? -17.830 1.709 14.019 1.00 49.00 202 LYS A CA 1
ATOM 1618 C C . LYS A 1 202 ? -18.733 2.845 13.516 1.00 49.00 202 LYS A C 1
ATOM 1620 O O . LYS A 1 202 ? -18.496 4.006 13.847 1.00 49.00 202 LYS A O 1
ATOM 1625 N N . ARG A 1 203 ? -19.734 2.513 12.696 1.00 43.06 203 ARG A N 1
ATOM 1626 C CA . ARG A 1 203 ? -20.821 3.441 12.336 1.00 43.06 203 ARG A CA 1
ATOM 1627 C C . ARG A 1 203 ? -21.912 3.463 13.396 1.00 43.06 203 ARG A C 1
ATOM 1629 O O . ARG A 1 203 ? -22.254 2.368 13.891 1.00 43.06 203 ARG A O 1
#

pLDDT: mean 83.79, std 15.34, range [31.88, 97.25]

Sequence (203 aa):
MRRGKSLVRDLQDSSDGTAAYDNAALVAAKDAMEFASYIKDVCEQSNMPYNAVLTVYLMTEMLNGGNDQVISTPEAKDIATKLTNDLEGLPVFYHIRVFKLFINRYYLKIMPNVMGNNFSEDEAALSDILINSSKDFKDNINREPSPFEIIYLVCQKFYQGNHNQFSPRDSRVIRKFLNDNNCQKAVLNDYIERFAQDFEGKR

Secondary structure (DSSP, 8-state):
------GGGG---TTTHHHHHHHHHHHHHHHHHHHHHHHHHHHHHTT----HHHHHHHHHHTTTT---TTT--HHHHHHHHHHHHHHHTS-HHHHHHHHHHHHHHHHHHT-TT-------HHHHHHHHHHHHHHHHHHHHHSSPPPHHHHHHHHHHHHHTT-GGGS-HHHHHHHHHHHH-HHHHHHHHHHHHHHHHHHHTS--

Organism: NCBI:txid47770

Foldseek 3Di:
DDDPDQLLVVQPDDPCNVVSLVVLLVVLLVLLVVLLVLQLVLCVVVVHDGADLVSLQCLVCLVVVDPPVSQNDPVSSVSSVVSVSSCVSHDLLSLLVSLVSNLVCCCVPVVVVQPADDCDPLLVVQLVQLVVLQVVCCVVVVDGDRSSVSSNVLVVCLVVVVCVVDDPSNNVSVVCCVPPRNSVSSNSVVNSVVSCVVPVPPD

Radius of gyration: 17.03 Å; chains: 1; bounding box: 46×51×38 Å